Protein AF-A0A5J4XZD4-F1 (afdb_monomer_lite)

Foldseek 3Di:
DDDDPDPLVVCPCPDPVSVVVCCVPVVPVVVVVVVVVVVVVVVVVVVVCVVVVDDDDDPDDDPDDDDPDPDDDDPDDDPPPPPPDPPPPDPDDDDPVVVVVVVVVVVVVCVVPDDDDDDDDPDDPVVVVVVVQCVVCVNCRPDPDPDPDPPPDPPVLDLVVLVVVLVVLVVVLVVLVVVLVVLVVVVVDPCSVVVNVVSVVVSVVSVVVSVVSVVSSVVNVVD

Sequence (223 aa):
MAEAPAVWQSVGRGTPAGRALFNLFSDDVNGKKSGDKFSARNKAVLEAKIAMGWRPSLPGKSSGGSPAKPTVCVPKFKKATASNKPCAAASGKKSADIILQELALRQQEMEQHRHPPPQGPLLDDVEKERLAEWMRYRGKPPEQKPRPPSQHKPKAGSKAELQGLFDQIVIEVNERQQYLEDLAGFASSKDYQAVSNQVKRDIQDRVQDMKRLDQLIKANHQA

Radius of gyration: 37.51 Å; chains: 1; bounding box: 72×97×69 Å

Structure (mmCIF, N/CA/C/O backbone):
data_AF-A0A5J4XZD4-F1
#
_entry.id   AF-A0A5J4XZD4-F1
#
loop_
_atom_site.group_PDB
_atom_site.id
_atom_site.type_symbol
_atom_site.label_atom_id
_atom_site.label_alt_id
_atom_site.label_comp_id
_atom_site.label_asym_id
_atom_site.label_entity_id
_atom_site.label_seq_id
_atom_site.pdbx_PDB_ins_code
_atom_site.Cartn_x
_atom_site.Cartn_y
_atom_site.Cartn_z
_atom_site.occupancy
_atom_site.B_iso_or_equiv
_atom_site.auth_seq_id
_atom_site.auth_comp_id
_atom_site.auth_asym_id
_atom_site.auth_atom_id
_atom_site.pdbx_PDB_model_num
ATOM 1 N N . MET A 1 1 ? -14.848 -5.885 -18.851 1.00 40.56 1 MET A N 1
ATOM 2 C CA . MET A 1 1 ? -15.124 -4.891 -17.792 1.00 40.56 1 MET A CA 1
ATOM 3 C C . MET A 1 1 ? -14.363 -3.633 -18.160 1.00 40.56 1 MET A C 1
ATOM 5 O O . MET A 1 1 ? -13.178 -3.746 -18.428 1.00 40.56 1 MET A O 1
ATOM 9 N N . ALA A 1 2 ? -15.034 -2.490 -18.295 1.00 44.72 2 ALA A N 1
ATOM 10 C CA . ALA A 1 2 ? -14.358 -1.234 -18.609 1.00 44.72 2 ALA A CA 1
ATOM 11 C C . ALA A 1 2 ? -13.621 -0.748 -17.353 1.00 44.72 2 ALA A C 1
ATOM 13 O O . ALA A 1 2 ? -14.266 -0.522 -16.328 1.00 44.72 2 ALA A O 1
ATOM 14 N N . GLU A 1 3 ? -12.292 -0.639 -17.411 1.00 48.91 3 GLU A N 1
ATOM 15 C CA . GLU A 1 3 ? -11.519 0.022 -16.359 1.00 48.91 3 GLU A CA 1
ATOM 16 C C . GLU A 1 3 ? -12.024 1.458 -16.211 1.00 48.91 3 GLU A C 1
ATOM 18 O O . GLU A 1 3 ? -12.101 2.212 -17.184 1.00 48.91 3 GLU A O 1
ATOM 23 N N . ALA A 1 4 ? -12.410 1.834 -14.992 1.00 51.91 4 ALA A N 1
ATOM 24 C CA . ALA A 1 4 ? -12.735 3.218 -14.703 1.00 51.91 4 ALA A CA 1
ATOM 25 C C . ALA A 1 4 ? -11.473 4.062 -14.960 1.00 51.91 4 ALA A C 1
ATOM 27 O O . ALA A 1 4 ? -10.418 3.733 -14.409 1.00 51.91 4 ALA A O 1
ATOM 28 N N . PRO A 1 5 ? -11.544 5.133 -15.773 1.00 60.38 5 PRO A N 1
ATOM 29 C CA . PRO A 1 5 ? -10.387 5.982 -16.005 1.00 60.38 5 PRO A CA 1
ATOM 30 C C . PRO A 1 5 ? -9.912 6.518 -14.659 1.00 60.38 5 PRO A C 1
ATOM 32 O O . PRO A 1 5 ? -10.714 6.995 -13.849 1.00 60.38 5 PRO A O 1
ATOM 35 N N . ALA A 1 6 ? -8.608 6.404 -14.407 1.00 67.31 6 ALA A N 1
ATOM 36 C CA . ALA A 1 6 ? -8.018 6.854 -13.161 1.00 67.31 6 ALA A CA 1
ATOM 37 C C . ALA A 1 6 ? -8.462 8.294 -12.865 1.00 67.31 6 ALA A C 1
ATOM 39 O O . ALA A 1 6 ? -8.475 9.136 -13.761 1.00 67.31 6 ALA A O 1
ATOM 40 N N . VAL A 1 7 ? -8.844 8.576 -11.617 1.00 63.25 7 VAL A N 1
ATOM 41 C CA . VAL A 1 7 ? -9.567 9.799 -11.207 1.00 63.25 7 VAL A CA 1
ATOM 42 C C . VAL A 1 7 ? -8.890 11.098 -11.677 1.00 63.25 7 VAL A C 1
ATOM 44 O O . VAL A 1 7 ? -9.556 12.099 -11.898 1.00 63.25 7 VAL A O 1
ATOM 47 N N . TRP A 1 8 ? -7.578 11.103 -11.907 1.00 59.06 8 TRP A N 1
ATOM 48 C CA . TRP 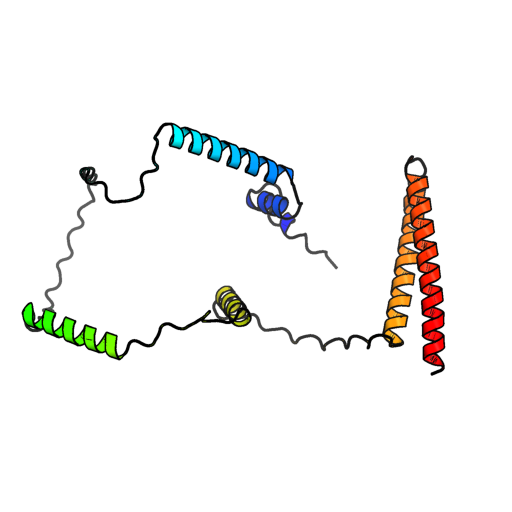A 1 8 ? -6.850 12.261 -12.440 1.00 59.06 8 TRP A CA 1
ATOM 49 C C . TRP A 1 8 ? -7.041 12.511 -13.949 1.00 59.06 8 TRP A C 1
ATOM 51 O O . TRP A 1 8 ? -6.795 13.622 -14.417 1.00 59.06 8 TRP A O 1
ATOM 61 N N . GLN A 1 9 ? -7.473 11.517 -14.730 1.00 63.19 9 GLN A N 1
ATOM 62 C CA . GLN A 1 9 ? -7.804 11.683 -16.149 1.00 63.19 9 GLN A CA 1
ATOM 63 C C . GLN A 1 9 ? -9.115 12.457 -16.340 1.00 63.19 9 GLN A C 1
ATOM 65 O O . GLN A 1 9 ? -9.226 13.210 -17.305 1.00 63.19 9 GLN A O 1
ATOM 70 N N . SER A 1 10 ? -10.068 12.354 -15.403 1.00 66.25 10 SER A N 1
ATOM 71 C CA . SER A 1 10 ? -11.360 13.057 -15.490 1.00 66.25 10 SER A CA 1
ATOM 72 C C . SER A 1 10 ? -11.253 14.564 -15.229 1.00 66.25 10 SER A C 1
ATOM 74 O O . SER A 1 10 ? -12.051 15.336 -15.752 1.00 66.25 10 SER A O 1
ATOM 76 N N . VAL A 1 11 ? -10.240 15.004 -14.472 1.00 66.12 11 VAL A N 1
ATOM 77 C CA . VAL A 1 11 ? -10.000 16.428 -14.157 1.00 66.12 11 VAL A CA 1
ATOM 78 C C . VAL A 1 11 ? -9.150 17.122 -15.238 1.00 66.12 11 VAL A C 1
ATOM 80 O O . VAL A 1 11 ? -9.061 18.349 -15.273 1.00 66.12 11 VAL A O 1
ATOM 83 N N . GLY A 1 12 ? -8.558 16.350 -16.158 1.00 63.28 12 GLY A N 1
ATOM 84 C CA . GLY A 1 12 ? -7.735 16.829 -17.270 1.00 63.28 12 GLY A CA 1
ATOM 85 C C . GLY A 1 12 ? -6.350 17.332 -16.840 1.00 63.28 12 GLY A C 1
ATOM 86 O O . GLY A 1 12 ? -6.224 18.248 -16.031 1.00 63.28 12 GLY A O 1
ATOM 87 N N . ARG A 1 13 ? -5.276 16.804 -17.449 1.00 63.19 13 ARG A N 1
ATOM 88 C CA . ARG A 1 13 ? -3.874 17.201 -17.154 1.00 63.19 13 ARG A CA 1
ATOM 89 C C . ARG A 1 13 ? -3.579 18.689 -17.408 1.00 63.19 13 ARG A C 1
ATOM 91 O O . ARG A 1 13 ? -2.615 19.237 -16.879 1.00 63.19 13 ARG A O 1
ATOM 98 N N . GLY A 1 14 ? -4.398 19.347 -18.230 1.00 68.81 14 GLY A N 1
ATOM 99 C CA . GLY A 1 14 ? -4.264 20.766 -18.557 1.00 68.81 14 GLY A CA 1
ATOM 100 C C . GLY A 1 14 ? -4.821 21.718 -17.497 1.00 68.81 14 GLY A C 1
ATOM 101 O O . GLY A 1 14 ? -4.447 22.889 -17.506 1.00 68.81 14 GLY A O 1
ATOM 102 N N . THR A 1 15 ? -5.676 21.250 -16.582 1.00 78.31 15 THR A N 1
ATOM 103 C CA . THR A 1 15 ? -6.340 22.123 -15.605 1.00 78.31 15 THR A CA 1
ATOM 104 C C . THR A 1 15 ? -5.481 22.324 -14.350 1.00 78.31 15 THR A C 1
ATOM 106 O O . THR A 1 15 ? -4.706 21.436 -13.982 1.00 78.31 15 THR A O 1
ATOM 109 N N . PRO A 1 16 ? -5.610 23.463 -13.642 1.00 72.88 16 PRO A N 1
ATOM 110 C CA . PRO A 1 16 ? -4.877 23.702 -12.395 1.00 72.88 16 PRO A CA 1
ATOM 111 C C . PRO A 1 16 ? -5.140 22.618 -11.340 1.00 72.88 16 PRO A C 1
ATOM 113 O O . PRO A 1 16 ? -4.218 22.183 -10.654 1.00 72.88 16 PRO A O 1
ATOM 116 N N . ALA A 1 17 ? -6.384 22.135 -11.262 1.00 73.25 17 ALA A N 1
ATOM 117 C CA . ALA A 1 17 ? -6.787 21.066 -10.353 1.00 73.25 17 ALA A CA 1
ATOM 118 C C . ALA A 1 17 ? -6.178 19.707 -10.743 1.00 73.25 17 ALA A C 1
ATOM 120 O O . ALA A 1 17 ? -5.663 18.997 -9.881 1.00 73.25 17 ALA A O 1
ATOM 121 N N . GLY A 1 18 ? -6.159 19.368 -12.037 1.00 74.38 18 GLY A N 1
ATOM 122 C CA . GLY A 1 18 ? -5.520 18.147 -12.533 1.00 74.38 18 GLY A CA 1
ATOM 123 C C . GLY A 1 18 ? -4.005 18.142 -12.320 1.00 74.38 18 GLY A C 1
ATOM 124 O O . GLY A 1 18 ? -3.448 17.121 -11.925 1.00 74.38 18 GLY A O 1
ATOM 125 N N . ARG A 1 19 ? -3.338 19.293 -12.489 1.00 71.31 19 ARG A N 1
ATOM 126 C CA . ARG A 1 19 ? -1.905 19.454 -12.180 1.00 71.31 19 ARG A CA 1
ATOM 127 C C . ARG A 1 19 ? -1.612 19.314 -10.687 1.00 71.31 19 ARG A C 1
ATOM 129 O O . ARG A 1 19 ? -0.639 18.663 -10.325 1.00 71.31 19 ARG A O 1
ATOM 136 N N . ALA A 1 20 ? -2.453 19.881 -9.821 1.00 71.31 20 ALA A N 1
ATOM 137 C CA . ALA A 1 20 ? -2.298 19.757 -8.371 1.00 71.31 20 ALA A CA 1
ATOM 138 C C . ALA A 1 20 ? -2.432 18.299 -7.901 1.00 71.31 20 ALA A C 1
ATOM 140 O O . ALA A 1 20 ? -1.612 17.833 -7.115 1.00 71.31 20 ALA A O 1
ATOM 141 N N . LEU A 1 21 ? -3.415 17.564 -8.431 1.00 71.69 21 LEU A N 1
ATOM 142 C CA . LEU A 1 21 ? -3.586 16.138 -8.143 1.00 71.69 21 LEU A CA 1
ATOM 143 C C . LEU A 1 21 ? -2.432 15.304 -8.712 1.00 71.69 21 LEU A C 1
ATOM 145 O O . LEU A 1 21 ? -1.889 14.460 -8.009 1.00 71.69 21 LEU A O 1
ATOM 149 N N . PHE A 1 22 ? -1.997 15.571 -9.945 1.00 69.25 22 PHE A N 1
ATOM 150 C CA . PHE A 1 22 ? -0.853 14.878 -10.538 1.00 69.25 22 PHE A CA 1
ATOM 151 C C . PHE A 1 22 ? 0.425 15.067 -9.708 1.00 69.25 22 PHE A C 1
ATOM 153 O O . PHE A 1 22 ? 1.110 14.089 -9.423 1.00 69.25 22 PHE A O 1
ATOM 160 N N . ASN A 1 23 ? 0.703 16.286 -9.240 1.00 69.94 23 ASN A N 1
ATOM 161 C CA . ASN A 1 23 ? 1.854 16.573 -8.379 1.00 69.94 23 ASN A CA 1
ATOM 162 C C . ASN A 1 23 ? 1.754 15.905 -6.997 1.00 69.94 23 ASN A C 1
ATOM 164 O O . ASN A 1 23 ? 2.781 15.592 -6.400 1.00 69.94 23 ASN A O 1
ATOM 168 N N . LEU A 1 24 ? 0.537 15.701 -6.481 1.00 69.50 24 LEU A N 1
ATOM 169 C CA . LEU A 1 24 ? 0.305 15.036 -5.197 1.00 69.50 24 LEU A CA 1
ATOM 170 C C . LEU A 1 24 ? 0.558 13.523 -5.279 1.00 69.50 24 LEU A C 1
ATOM 172 O O . LEU A 1 24 ? 1.092 12.954 -4.334 1.00 69.50 24 LEU A O 1
ATOM 176 N N . PHE A 1 25 ? 0.181 12.891 -6.395 1.00 70.31 25 PHE A N 1
ATOM 177 C CA . PHE A 1 25 ? 0.222 11.432 -6.561 1.00 70.31 25 PHE A CA 1
ATOM 178 C C . PHE A 1 25 ? 1.439 10.904 -7.329 1.00 70.31 25 PHE A C 1
ATOM 180 O O . PHE A 1 25 ? 1.740 9.721 -7.224 1.00 70.31 25 PHE A O 1
ATOM 187 N N . SER A 1 26 ? 2.146 11.746 -8.087 1.00 67.00 26 SER A N 1
ATOM 188 C CA . SER A 1 26 ? 3.294 11.307 -8.903 1.00 67.00 26 SER A CA 1
ATOM 189 C C . SER A 1 26 ? 4.640 11.439 -8.187 1.00 67.00 26 SER A C 1
ATOM 191 O O . SER A 1 26 ? 5.672 11.366 -8.847 1.00 67.00 26 SER A O 1
ATOM 193 N N . ASP A 1 27 ? 4.635 11.695 -6.871 1.00 61.16 27 ASP A N 1
ATOM 194 C CA . ASP A 1 27 ? 5.833 11.953 -6.058 1.00 61.16 27 ASP A CA 1
ATOM 195 C C . ASP A 1 27 ? 6.845 12.880 -6.756 1.00 61.16 27 ASP A C 1
ATOM 197 O O . ASP A 1 27 ? 8.060 12.693 -6.679 1.00 61.16 27 ASP A O 1
ATOM 201 N N . ASP A 1 28 ? 6.348 13.909 -7.457 1.00 60.78 28 ASP A N 1
ATOM 202 C CA . ASP A 1 28 ? 7.213 14.811 -8.211 1.00 60.78 28 ASP A CA 1
ATOM 203 C C . ASP A 1 28 ? 7.967 15.729 -7.238 1.00 60.78 28 ASP A C 1
ATOM 205 O O . ASP A 1 28 ? 7.530 16.810 -6.824 1.00 60.78 28 ASP A O 1
ATOM 209 N N . VAL A 1 29 ? 9.140 15.242 -6.836 1.00 58.56 29 VAL A N 1
ATOM 210 C CA . VAL A 1 29 ? 10.061 15.871 -5.890 1.00 58.56 29 VAL A CA 1
ATOM 211 C C . VAL A 1 29 ? 10.509 17.248 -6.392 1.00 58.56 29 VAL A C 1
ATOM 213 O O . VAL A 1 29 ? 10.920 18.092 -5.595 1.00 58.56 29 VAL A O 1
ATOM 216 N N . ASN A 1 30 ? 10.414 17.521 -7.697 1.00 62.53 30 ASN A N 1
ATOM 217 C CA . ASN A 1 30 ? 10.848 18.790 -8.276 1.00 62.53 30 ASN A CA 1
ATOM 218 C C . ASN A 1 30 ? 9.911 19.948 -7.909 1.00 62.53 30 ASN A C 1
ATOM 220 O O . ASN A 1 30 ? 10.390 21.044 -7.604 1.00 62.53 30 ASN A O 1
ATOM 224 N N . GLY A 1 31 ? 8.598 19.699 -7.846 1.00 62.66 31 GLY A N 1
ATOM 225 C CA . GLY A 1 31 ? 7.612 20.682 -7.391 1.00 62.66 31 GLY A CA 1
ATOM 226 C C . GLY A 1 31 ? 7.856 21.093 -5.938 1.00 62.66 31 GLY A C 1
ATOM 227 O O . GLY A 1 31 ? 7.990 22.286 -5.649 1.00 62.66 31 GLY A O 1
ATOM 228 N N . LYS A 1 32 ? 8.033 20.104 -5.048 1.00 65.44 32 LYS A N 1
ATOM 229 C CA . LYS A 1 32 ? 8.367 20.314 -3.625 1.00 65.44 32 LYS A CA 1
ATOM 230 C C . LYS A 1 32 ? 9.684 21.084 -3.464 1.00 65.44 32 LYS A C 1
ATOM 232 O O . LYS A 1 32 ? 9.698 22.134 -2.831 1.00 65.44 32 LYS A O 1
ATOM 237 N N . LYS A 1 33 ? 10.748 20.671 -4.168 1.00 70.44 33 LYS A N 1
ATOM 238 C CA . LYS A 1 33 ? 12.051 21.367 -4.168 1.00 70.44 33 LYS A CA 1
ATOM 239 C C . LYS A 1 33 ? 11.955 22.824 -4.629 1.00 70.44 33 LYS A C 1
ATOM 241 O O . LYS A 1 33 ? 12.694 23.673 -4.133 1.00 70.44 33 LYS A O 1
ATOM 246 N N . SER A 1 34 ? 11.087 23.133 -5.595 1.00 71.88 34 SER A N 1
ATOM 247 C CA . SER A 1 34 ? 10.903 24.511 -6.071 1.00 71.88 34 SER A CA 1
ATOM 248 C C . SER A 1 34 ? 10.152 25.382 -5.053 1.00 71.88 34 SER A C 1
ATOM 250 O O . SER A 1 34 ? 10.561 26.518 -4.802 1.00 71.88 34 SER A O 1
ATOM 252 N N . GLY A 1 35 ? 9.126 24.824 -4.398 1.00 73.00 35 GLY A N 1
ATOM 253 C CA . GLY A 1 35 ? 8.404 25.463 -3.297 1.00 73.00 35 GLY A CA 1
ATOM 254 C C . GLY A 1 35 ? 9.297 25.722 -2.084 1.00 73.00 35 GLY A C 1
ATOM 255 O O . GLY A 1 35 ? 9.281 26.826 -1.539 1.00 73.00 35 GLY A O 1
ATOM 256 N N . ASP A 1 36 ? 10.151 24.762 -1.725 1.00 78.56 36 ASP A N 1
ATOM 257 C CA . ASP A 1 36 ? 11.101 24.896 -0.617 1.00 78.56 36 ASP A CA 1
ATOM 258 C C . ASP A 1 36 ? 12.125 26.005 -0.879 1.00 78.56 36 ASP A C 1
ATOM 260 O O . ASP A 1 36 ? 12.392 26.824 0.000 1.00 78.56 36 ASP A O 1
ATOM 264 N N . LYS A 1 37 ? 12.639 26.113 -2.113 1.00 78.50 37 LYS A N 1
ATOM 265 C CA . LYS A 1 37 ? 13.531 27.214 -2.520 1.00 78.50 37 LYS A CA 1
ATOM 266 C C . LYS A 1 37 ? 12.847 28.580 -2.428 1.00 78.50 37 LYS A C 1
ATOM 268 O O . LYS A 1 37 ? 13.468 29.548 -1.989 1.00 78.50 37 LYS A O 1
ATOM 273 N N . PHE A 1 38 ? 11.578 28.672 -2.824 1.00 79.56 38 PHE A N 1
ATOM 274 C CA . PHE A 1 38 ? 10.814 29.919 -2.738 1.00 79.56 38 PHE A CA 1
ATOM 275 C C . PHE A 1 38 ? 10.512 30.302 -1.281 1.00 79.56 38 PHE A C 1
ATOM 277 O O . PHE A 1 38 ? 10.699 31.452 -0.885 1.00 79.56 38 PHE A O 1
ATOM 284 N N . SER A 1 39 ? 10.127 29.321 -0.463 1.00 86.12 39 SER A N 1
ATOM 285 C CA . SER A 1 39 ? 9.908 29.473 0.978 1.00 86.12 39 SER A CA 1
ATOM 286 C C . SER A 1 39 ? 11.184 29.922 1.702 1.00 86.12 39 SER A C 1
ATOM 288 O O . SER A 1 39 ? 11.154 30.898 2.452 1.00 86.12 39 SER A O 1
ATOM 290 N N . ALA A 1 40 ? 12.330 29.300 1.404 1.00 87.81 40 ALA A N 1
ATOM 291 C CA . ALA A 1 40 ? 13.634 29.687 1.941 1.00 87.81 40 ALA A CA 1
ATOM 292 C C . ALA A 1 40 ? 14.031 31.118 1.545 1.00 87.81 40 ALA A C 1
ATOM 294 O O . ALA A 1 40 ? 14.468 31.893 2.394 1.00 87.81 40 ALA A O 1
ATOM 295 N N . ARG A 1 41 ? 13.817 31.511 0.280 1.00 89.44 41 ARG A N 1
ATOM 296 C CA . ARG A 1 41 ? 14.083 32.883 -0.180 1.00 89.44 41 ARG A CA 1
ATOM 297 C C . ARG A 1 41 ? 13.208 33.905 0.547 1.00 89.44 41 ARG A C 1
ATOM 299 O O . ARG A 1 41 ? 13.711 34.944 0.962 1.00 89.44 41 ARG A O 1
ATOM 306 N N . ASN A 1 42 ? 11.920 33.619 0.725 1.00 87.06 42 ASN A N 1
ATOM 307 C CA . ASN A 1 42 ? 11.012 34.519 1.436 1.00 87.06 42 ASN A CA 1
ATOM 308 C C . ASN A 1 42 ? 11.372 34.648 2.916 1.00 87.06 42 ASN A C 1
ATOM 310 O O . ASN A 1 42 ? 11.334 35.760 3.439 1.00 87.0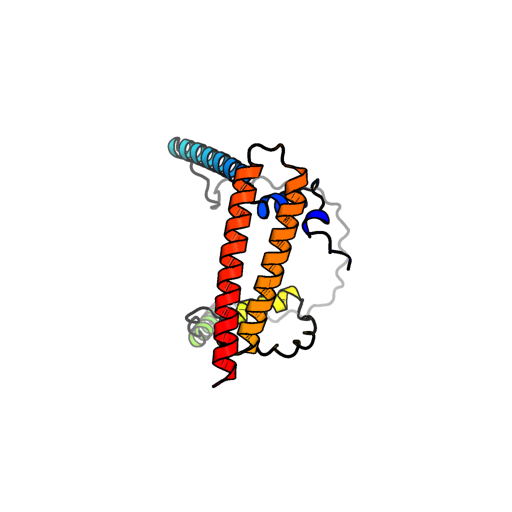6 42 ASN A O 1
ATOM 314 N N . LYS A 1 43 ? 11.770 33.548 3.570 1.00 89.69 43 LYS A N 1
ATOM 315 C CA . LYS A 1 43 ? 12.294 33.582 4.942 1.00 89.69 43 LYS A CA 1
ATOM 316 C C . LYS A 1 43 ? 13.544 34.451 5.039 1.00 89.69 43 LYS A C 1
ATOM 318 O O . LYS A 1 43 ? 13.553 35.366 5.849 1.00 89.69 43 LYS A O 1
ATOM 323 N N . ALA A 1 44 ? 14.521 34.258 4.153 1.00 89.69 44 ALA A N 1
ATOM 324 C CA . ALA A 1 44 ? 15.745 35.059 4.136 1.00 89.69 44 ALA A CA 1
ATOM 325 C C . ALA A 1 44 ? 15.468 36.559 3.917 1.00 89.69 44 ALA A C 1
ATOM 327 O O . ALA A 1 44 ? 16.057 37.412 4.575 1.00 89.69 44 ALA A O 1
ATOM 328 N N . VAL A 1 45 ? 14.529 36.903 3.028 1.00 89.88 45 VAL A N 1
ATOM 329 C CA . VAL A 1 45 ? 14.105 38.299 2.818 1.00 89.88 45 VAL A CA 1
ATOM 330 C C . VAL A 1 45 ? 13.403 38.861 4.055 1.00 89.88 45 VAL A C 1
ATOM 332 O O . VAL A 1 45 ? 13.616 40.022 4.402 1.00 89.88 45 VAL A O 1
ATOM 335 N N . LEU A 1 46 ? 12.559 38.069 4.718 1.00 86.94 46 LEU A N 1
ATOM 336 C CA . LEU A 1 46 ? 11.865 38.488 5.934 1.00 86.94 46 LEU A CA 1
ATOM 337 C C . LEU A 1 46 ? 12.854 38.698 7.089 1.00 86.94 46 LEU A C 1
ATOM 339 O O . LEU A 1 46 ? 12.782 39.720 7.762 1.00 86.94 46 LEU A O 1
ATOM 343 N N . GLU A 1 47 ? 13.802 37.782 7.274 1.00 90.06 47 GLU A N 1
ATOM 344 C CA . GLU A 1 47 ? 14.876 37.873 8.267 1.00 90.06 47 GLU A CA 1
ATOM 345 C C . GLU A 1 47 ? 15.759 39.100 8.023 1.00 90.06 47 GLU A C 1
ATOM 347 O O . GLU A 1 47 ? 16.009 39.862 8.955 1.00 90.06 47 GLU A O 1
ATOM 352 N N . ALA A 1 48 ? 16.144 39.367 6.770 1.00 89.69 48 ALA A N 1
ATOM 353 C CA . ALA A 1 48 ? 16.891 40.570 6.410 1.00 89.69 48 ALA A CA 1
ATOM 354 C C . ALA A 1 48 ? 16.102 41.854 6.716 1.00 89.69 48 ALA A C 1
ATOM 356 O O . ALA A 1 48 ? 16.655 42.812 7.253 1.00 89.69 48 ALA A O 1
ATOM 357 N N . LYS A 1 49 ? 14.793 41.874 6.435 1.00 87.69 49 LYS A N 1
ATOM 358 C CA . LYS A 1 49 ? 13.920 43.006 6.782 1.00 87.69 49 LYS A CA 1
ATOM 359 C C . LYS A 1 49 ? 13.819 43.199 8.295 1.00 87.69 49 LYS A C 1
ATOM 361 O O . LYS A 1 49 ? 13.931 44.330 8.761 1.00 87.69 49 LYS A O 1
ATOM 366 N N . ILE A 1 50 ? 13.649 42.119 9.056 1.00 86.44 50 ILE A N 1
ATOM 367 C CA . ILE A 1 50 ? 13.602 42.160 10.524 1.00 86.44 50 ILE A CA 1
ATOM 368 C C . ILE A 1 50 ? 14.933 42.673 11.091 1.00 86.44 50 ILE A C 1
ATOM 370 O O . ILE A 1 50 ? 14.921 43.522 11.981 1.00 86.44 50 ILE A O 1
ATOM 374 N N . ALA A 1 51 ? 16.070 42.235 10.539 1.00 88.12 51 ALA A N 1
ATOM 375 C CA . ALA A 1 51 ? 17.397 42.727 10.910 1.00 88.12 51 ALA A CA 1
ATOM 376 C C . ALA A 1 51 ? 17.580 44.224 10.594 1.00 88.12 51 ALA A C 1
ATOM 378 O O . ALA A 1 51 ? 18.192 44.947 11.373 1.00 88.12 51 ALA A O 1
ATOM 379 N N . MET A 1 52 ? 16.976 44.714 9.507 1.00 87.81 52 MET A N 1
ATOM 380 C CA . MET A 1 52 ? 16.891 46.144 9.168 1.00 87.81 52 MET A CA 1
ATOM 381 C C . MET A 1 52 ? 15.855 46.919 10.008 1.00 87.81 52 MET A C 1
ATOM 383 O O . MET A 1 52 ? 15.548 48.071 9.708 1.00 87.81 52 MET A O 1
ATOM 387 N N . GLY A 1 53 ? 15.293 46.307 11.055 1.00 84.94 53 GLY A N 1
ATOM 388 C CA . GLY A 1 53 ? 14.359 46.952 11.977 1.00 84.94 53 GLY A CA 1
ATOM 389 C C . GLY A 1 53 ? 12.905 46.990 11.499 1.00 84.94 53 GLY A C 1
ATOM 390 O O . GLY A 1 53 ? 12.061 47.586 12.170 1.00 84.94 53 GLY A O 1
ATOM 391 N N . TRP A 1 54 ? 12.569 46.340 10.379 1.00 85.19 54 TRP A N 1
ATOM 392 C CA . TRP A 1 54 ? 11.181 46.200 9.944 1.00 85.19 54 TRP A CA 1
ATOM 393 C C . TRP A 1 54 ? 10.431 45.268 10.901 1.00 85.19 54 TRP A C 1
ATOM 395 O O . TRP A 1 54 ? 10.747 44.083 11.016 1.00 85.19 54 TRP A O 1
ATOM 405 N N . ARG A 1 55 ? 9.411 45.790 11.586 1.00 79.88 55 ARG A N 1
ATOM 406 C CA . ARG A 1 55 ? 8.516 44.991 12.428 1.00 79.88 55 ARG A CA 1
ATOM 407 C C . ARG A 1 55 ? 7.175 44.826 11.716 1.00 79.88 55 ARG A C 1
ATOM 409 O O . ARG A 1 55 ? 6.565 45.842 11.377 1.00 79.88 55 ARG A O 1
ATOM 416 N N . PRO A 1 56 ? 6.691 43.591 11.492 1.00 71.94 56 PRO A N 1
ATOM 417 C CA . PRO A 1 56 ? 5.349 43.395 10.966 1.00 71.94 56 PRO A CA 1
ATOM 418 C C . PRO A 1 56 ? 4.355 44.025 11.943 1.00 71.94 56 PRO A C 1
ATOM 420 O O . PRO A 1 56 ? 4.359 43.705 13.133 1.00 71.94 56 PRO A O 1
ATOM 423 N N . SER A 1 57 ? 3.533 44.957 11.458 1.00 67.19 57 SER A N 1
ATOM 424 C CA . SER A 1 57 ? 2.501 45.577 12.281 1.00 67.19 57 SER A CA 1
ATOM 425 C C . SER A 1 57 ? 1.520 44.494 12.721 1.00 67.19 57 SER A C 1
ATOM 427 O O . SER A 1 57 ? 0.793 43.937 11.894 1.00 67.19 57 SER A O 1
ATOM 429 N N . LEU A 1 58 ? 1.499 44.185 14.016 1.00 64.44 58 LEU A N 1
ATOM 430 C CA . LEU A 1 58 ? 0.406 43.424 14.608 1.00 64.44 58 LEU A CA 1
ATOM 431 C C . LEU A 1 58 ? -0.899 44.180 14.302 1.00 64.44 58 LEU A C 1
ATOM 433 O O . LEU A 1 58 ? -0.895 45.411 14.392 1.00 64.44 58 LEU A O 1
ATOM 437 N N . PRO A 1 59 ? -2.004 43.504 13.938 1.00 58.22 59 PRO A N 1
ATOM 438 C CA . PRO A 1 59 ? -3.304 44.144 13.764 1.00 58.22 59 PRO A CA 1
ATOM 439 C C . PRO A 1 59 ? -3.849 44.576 15.136 1.00 58.22 59 PRO A C 1
ATOM 441 O O . PRO A 1 59 ? -4.755 43.974 15.703 1.00 58.22 59 PRO A O 1
ATOM 444 N N . GLY A 1 60 ? -3.239 45.616 15.696 1.00 52.09 60 GLY A N 1
ATOM 445 C CA . GLY A 1 60 ? -3.607 46.303 16.920 1.00 52.09 60 GLY A CA 1
ATOM 446 C C . GLY A 1 60 ? -3.917 47.753 16.576 1.00 52.09 60 GLY A C 1
ATOM 447 O O . GLY A 1 60 ? -3.116 48.422 15.931 1.00 52.09 60 GLY A O 1
ATOM 448 N N . LYS A 1 61 ? -5.120 48.185 16.969 1.00 53.69 61 LYS A N 1
ATOM 449 C CA . LYS A 1 61 ? -5.718 49.522 16.818 1.00 53.69 61 LYS A CA 1
ATOM 450 C C . LYS A 1 61 ? -4.692 50.634 16.560 1.00 53.69 61 LYS A C 1
ATOM 452 O O . LYS A 1 61 ? -4.084 51.154 17.491 1.00 53.69 61 LYS A O 1
ATOM 457 N N . SER A 1 62 ? -4.565 51.046 15.301 1.00 53.34 62 SER A N 1
ATOM 458 C CA . SER A 1 62 ? -3.911 52.302 14.956 1.00 53.34 62 SER A CA 1
ATOM 459 C C . SER A 1 62 ? -4.706 53.450 15.581 1.00 53.34 62 SER A C 1
ATOM 461 O O . SER A 1 62 ? -5.841 53.710 15.186 1.00 53.34 62 SER A O 1
ATOM 463 N N . SER A 1 63 ? -4.105 54.169 16.525 1.00 54.56 63 SER A N 1
ATOM 464 C CA . SER A 1 63 ? -4.567 55.475 17.014 1.00 54.56 63 SER A CA 1
ATOM 465 C C . SER A 1 63 ? -4.301 56.608 16.004 1.00 54.56 63 SER A C 1
ATOM 467 O O . SER A 1 63 ? -4.143 57.763 16.383 1.00 54.56 63 SER A O 1
ATOM 469 N N . GLY A 1 64 ? -4.236 56.285 14.710 1.00 52.88 64 GLY A N 1
ATOM 470 C CA . GLY A 1 64 ? -4.124 57.232 13.603 1.00 52.88 64 GLY A CA 1
ATOM 471 C C . GLY A 1 64 ? -5.480 57.370 12.924 1.00 52.88 64 GLY A C 1
ATOM 472 O O . GLY A 1 64 ? -6.136 56.361 12.672 1.00 52.88 64 GLY A O 1
ATOM 473 N N . GLY A 1 65 ? -5.908 58.614 12.699 1.00 56.94 65 GLY A N 1
ATOM 474 C CA . GLY A 1 65 ? -7.252 59.007 12.272 1.00 56.94 65 GLY A CA 1
ATOM 475 C C . GLY A 1 65 ? -7.901 58.080 11.246 1.00 56.94 65 GLY A C 1
ATOM 476 O O . GLY A 1 65 ? -7.282 57.668 10.267 1.00 56.94 65 GLY A O 1
ATOM 477 N N . SER A 1 66 ? -9.179 57.767 11.483 1.00 59.88 66 SER A N 1
ATOM 478 C CA . SER A 1 66 ? -9.998 57.021 10.528 1.00 59.88 66 SER A CA 1
ATOM 479 C C . SER A 1 66 ? -9.907 57.695 9.155 1.00 59.88 66 SER A C 1
ATOM 481 O O . SER A 1 66 ? -10.220 58.885 9.070 1.00 59.88 66 SER A O 1
ATOM 483 N N . PRO A 1 67 ? -9.502 56.984 8.086 1.00 63.09 67 PRO A N 1
ATOM 484 C CA . PRO A 1 67 ? -9.579 57.544 6.746 1.00 63.09 67 PRO A CA 1
ATOM 485 C C . PRO A 1 67 ? -11.031 57.949 6.487 1.00 63.09 67 PRO A C 1
ATOM 487 O O . PRO A 1 67 ? -11.958 57.194 6.805 1.00 63.09 67 PRO A O 1
ATOM 490 N N . ALA A 1 68 ? -11.229 59.171 5.985 1.00 69.25 68 ALA A N 1
ATOM 491 C CA . ALA A 1 68 ? -12.552 59.712 5.708 1.00 69.25 68 ALA A CA 1
ATOM 492 C C . ALA A 1 68 ? -13.340 58.696 4.873 1.00 69.25 68 ALA A C 1
ATOM 494 O O . ALA A 1 68 ? -12.906 58.293 3.792 1.00 69.25 68 ALA A O 1
ATOM 495 N N . LYS A 1 69 ? -14.472 58.232 5.415 1.00 71.12 69 LYS A N 1
ATOM 496 C CA . LYS A 1 69 ? -15.327 57.258 4.734 1.00 71.12 69 LYS A CA 1
ATOM 497 C C . LYS A 1 69 ? -15.718 57.852 3.376 1.00 71.12 69 LYS A C 1
ATOM 499 O O . LYS A 1 69 ? -16.204 58.983 3.360 1.00 71.12 69 LYS A O 1
ATOM 504 N N . PRO A 1 70 ? -15.533 57.135 2.257 1.00 66.31 70 PRO A N 1
ATOM 505 C CA . PRO A 1 70 ? -15.964 57.636 0.963 1.00 66.31 70 PRO A CA 1
ATOM 506 C C . PRO A 1 70 ? -17.485 57.821 0.980 1.00 66.31 70 PRO A C 1
ATOM 508 O O . PRO A 1 70 ? -18.241 56.875 1.211 1.00 66.31 70 PRO A O 1
ATOM 511 N N . THR A 1 71 ? -17.935 59.057 0.771 1.00 74.88 71 THR A N 1
ATOM 512 C CA . THR A 1 71 ? -19.357 59.397 0.688 1.00 74.88 71 THR A CA 1
ATOM 513 C C . THR A 1 71 ? -19.906 58.888 -0.641 1.00 74.88 71 THR A C 1
ATOM 515 O O . THR A 1 71 ? -19.780 59.545 -1.670 1.00 74.88 71 THR A O 1
ATOM 518 N N . VAL A 1 72 ? -20.503 57.697 -0.640 1.00 70.75 72 VAL A N 1
ATOM 519 C CA . VAL A 1 72 ? -21.197 57.157 -1.815 1.00 70.75 72 VAL A CA 1
ATOM 520 C C . VAL A 1 72 ? -22.603 57.755 -1.874 1.00 70.75 72 VAL A C 1
ATOM 522 O O . VAL A 1 72 ? -23.394 57.598 -0.942 1.00 70.75 72 VAL A O 1
ATOM 525 N N . CYS A 1 73 ? -22.921 58.454 -2.966 1.00 72.81 73 CYS A N 1
ATOM 526 C CA . CYS A 1 73 ? -24.250 59.014 -3.201 1.00 72.81 73 CYS A CA 1
ATOM 527 C C . CYS A 1 73 ? -25.206 57.892 -3.632 1.00 72.81 73 CYS A C 1
ATOM 529 O O . CYS A 1 73 ? -25.291 57.538 -4.805 1.00 72.81 73 CYS A O 1
ATOM 531 N N . VAL A 1 74 ? -25.887 57.283 -2.662 1.00 78.44 74 VAL A N 1
ATOM 532 C CA . VAL A 1 74 ? -26.911 56.262 -2.919 1.00 78.44 74 VAL A CA 1
ATOM 533 C C . VAL A 1 74 ? -28.241 56.953 -3.264 1.00 78.44 74 VAL A C 1
ATOM 535 O O . VAL A 1 74 ? -28.634 57.876 -2.541 1.00 78.44 74 VAL A O 1
ATOM 538 N N . PRO A 1 75 ? -28.967 56.528 -4.318 1.00 76.50 75 PRO A N 1
ATOM 539 C CA . PRO A 1 75 ? -30.300 57.040 -4.624 1.00 76.50 75 PRO A CA 1
ATOM 540 C C . PRO A 1 75 ? -31.231 56.915 -3.412 1.00 76.50 75 PRO A C 1
ATOM 542 O O . PRO A 1 75 ? -31.458 55.825 -2.884 1.00 76.50 75 PRO A O 1
ATOM 545 N N . LYS A 1 76 ? -31.763 58.048 -2.941 1.00 72.88 76 LYS A N 1
ATOM 546 C CA . LYS A 1 76 ? -32.685 58.091 -1.800 1.00 72.88 76 LYS A CA 1
ATOM 547 C C . LYS A 1 76 ? -34.054 57.574 -2.240 1.00 72.88 76 LYS A C 1
ATOM 549 O O . LYS A 1 76 ? -34.856 58.324 -2.791 1.00 72.88 76 LYS A O 1
ATOM 554 N N . PHE A 1 77 ? -34.340 56.303 -1.978 1.00 69.56 77 PHE A N 1
ATOM 555 C CA . PHE A 1 77 ? -35.701 55.784 -2.092 1.00 69.56 77 PHE A CA 1
ATOM 556 C C . PHE A 1 77 ? -36.589 56.438 -1.026 1.00 69.56 77 PHE A C 1
ATOM 558 O O . PHE A 1 77 ? -36.192 56.575 0.135 1.00 69.56 77 PHE A O 1
ATOM 565 N N . LYS A 1 78 ? -37.787 56.881 -1.426 1.00 66.56 78 LYS A N 1
ATOM 566 C CA . LYS A 1 78 ? -38.774 57.468 -0.512 1.00 66.56 78 LYS A CA 1
ATOM 567 C C . LYS A 1 78 ? -39.092 56.437 0.572 1.00 66.56 78 LYS A C 1
ATOM 569 O O . LYS A 1 78 ? -39.548 55.338 0.269 1.00 66.56 78 LYS A O 1
ATOM 574 N N . LYS A 1 79 ? -38.812 56.793 1.828 1.00 62.31 79 LYS A N 1
ATOM 575 C CA . LYS A 1 79 ? -39.144 55.992 3.011 1.00 62.31 79 LYS A CA 1
ATOM 576 C C . LYS A 1 79 ? -40.641 55.681 2.943 1.00 62.31 79 LYS A C 1
ATOM 578 O O . LYS A 1 79 ? -41.442 56.614 2.947 1.00 62.31 79 LYS A O 1
ATOM 583 N N . ALA A 1 80 ? -41.002 54.403 2.836 1.00 58.69 80 ALA A N 1
ATOM 584 C CA . ALA A 1 80 ? -42.391 53.987 2.959 1.00 58.69 80 ALA A CA 1
ATOM 585 C C . ALA A 1 80 ? -42.922 54.537 4.288 1.00 58.69 80 ALA A C 1
ATOM 587 O O . ALA A 1 80 ? -42.279 54.380 5.330 1.00 58.69 80 ALA A O 1
ATOM 588 N N . THR A 1 81 ? -44.042 55.251 4.225 1.00 55.97 81 THR A N 1
ATOM 589 C CA . THR A 1 81 ? -44.775 55.749 5.384 1.00 55.97 81 THR A CA 1
ATOM 590 C C . THR A 1 81 ? -45.012 54.578 6.326 1.00 55.97 81 THR A C 1
ATOM 592 O O . THR A 1 81 ? -45.761 53.655 6.015 1.00 55.97 81 THR A O 1
ATOM 595 N N . ALA A 1 82 ? -44.308 54.585 7.459 1.00 56.47 82 ALA A N 1
ATOM 596 C CA . ALA A 1 82 ? -44.515 53.611 8.511 1.00 56.47 82 ALA A CA 1
ATOM 597 C C . ALA A 1 82 ? -45.993 53.671 8.903 1.00 56.47 82 ALA A C 1
ATOM 599 O O . ALA A 1 82 ? -46.485 54.713 9.335 1.00 56.47 82 ALA A O 1
ATOM 600 N N . SER A 1 83 ? -46.713 52.568 8.706 1.00 57.66 83 SER A N 1
ATOM 601 C CA . SER A 1 83 ? -48.045 52.415 9.268 1.00 57.66 83 SER A CA 1
ATOM 602 C C . SER A 1 83 ? -47.920 52.609 10.777 1.00 57.66 83 SER A C 1
ATOM 604 O O . SER A 1 83 ? -47.232 51.824 11.435 1.00 57.66 83 SER A O 1
ATOM 606 N N . ASN A 1 84 ? -48.563 53.645 11.313 1.00 56.50 84 ASN A N 1
ATOM 607 C CA . ASN A 1 84 ? -48.748 53.850 12.745 1.00 56.50 84 ASN A CA 1
ATOM 608 C C . ASN A 1 84 ? -49.613 52.711 13.303 1.00 56.50 84 ASN A C 1
ATOM 610 O O . ASN A 1 84 ? -50.806 52.870 13.540 1.00 56.50 84 ASN A O 1
ATOM 614 N N . LYS A 1 85 ? -49.016 51.536 13.498 1.00 56.56 85 LYS A N 1
ATOM 615 C CA . LYS A 1 85 ? -49.484 50.597 14.508 1.00 56.56 85 LYS A CA 1
ATOM 616 C C . LYS A 1 85 ? -48.780 51.002 15.800 1.00 56.56 85 LYS A C 1
ATOM 618 O O . LYS A 1 85 ? -47.547 50.998 15.807 1.00 56.56 85 LYS A O 1
ATOM 623 N N . PRO A 1 86 ? -49.501 51.373 16.871 1.00 48.44 86 PRO A N 1
ATOM 624 C CA . PRO A 1 86 ? -48.878 51.541 18.171 1.00 48.44 86 PRO A CA 1
ATOM 625 C C . PRO A 1 86 ? -48.319 50.178 18.581 1.00 48.44 86 PRO A C 1
ATOM 627 O O . PRO A 1 86 ? -49.051 49.270 18.966 1.00 48.44 86 PRO A O 1
ATOM 630 N N . CYS A 1 87 ? -47.007 50.008 18.425 1.00 47.62 87 CYS A N 1
ATOM 631 C CA . CYS A 1 87 ? -46.284 48.958 19.115 1.00 47.62 87 CYS A CA 1
ATOM 632 C C . CYS A 1 87 ? -46.479 49.270 20.597 1.00 47.62 87 CYS A C 1
ATOM 634 O O . CYS A 1 87 ? -46.100 50.361 21.031 1.00 47.62 87 CYS A O 1
ATOM 636 N N . ALA A 1 88 ? -47.165 48.386 21.326 1.00 50.59 88 ALA A N 1
ATOM 637 C CA . ALA A 1 88 ? -47.380 48.535 22.757 1.00 50.59 88 ALA A CA 1
ATOM 638 C C . ALA A 1 88 ? -46.034 48.891 23.389 1.00 50.59 88 ALA A C 1
ATOM 640 O O . ALA A 1 88 ? -45.075 48.125 23.279 1.00 50.59 88 ALA A O 1
ATOM 641 N N . ALA A 1 89 ? -45.937 50.100 23.944 1.00 52.66 89 ALA A N 1
ATOM 642 C CA . ALA A 1 89 ? -44.738 50.545 24.619 1.00 52.66 89 ALA A CA 1
ATOM 643 C C . ALA A 1 89 ? -44.453 49.518 25.713 1.00 52.66 89 ALA A C 1
ATOM 645 O O . ALA A 1 89 ? -45.208 49.418 26.680 1.00 52.66 89 ALA A O 1
ATOM 646 N N . ALA A 1 90 ? -43.408 48.710 25.520 1.00 57.72 90 ALA A N 1
ATOM 647 C CA . ALA A 1 90 ? -42.899 47.860 26.576 1.00 57.72 90 ALA A CA 1
ATOM 648 C C . ALA A 1 90 ? -42.684 48.765 27.794 1.00 57.72 90 ALA A C 1
ATOM 650 O O . ALA A 1 90 ? -42.055 49.823 27.686 1.00 57.72 90 ALA A O 1
ATOM 651 N N . SER A 1 91 ? -43.318 48.381 28.900 1.00 57.56 91 SER A N 1
ATOM 652 C CA . SER A 1 91 ? -43.354 49.105 30.166 1.00 57.56 91 SER A CA 1
ATOM 653 C C . SER A 1 91 ? -41.989 49.689 30.538 1.00 57.56 91 SER A C 1
ATOM 655 O O . SER A 1 91 ? -40.965 49.065 30.270 1.00 57.56 91 SER A O 1
ATOM 657 N N . GLY A 1 92 ? -42.020 50.863 31.173 1.00 62.69 92 GLY A N 1
ATOM 658 C CA . GLY A 1 92 ? -40.902 51.728 31.559 1.00 62.69 92 GLY A CA 1
ATOM 659 C C . GLY A 1 92 ? -39.507 51.098 31.638 1.00 62.69 92 GLY A C 1
ATOM 660 O O . GLY A 1 92 ? -39.287 50.055 32.249 1.00 62.69 92 GLY A O 1
ATOM 661 N N . LYS A 1 93 ? -38.536 51.801 31.047 1.00 72.50 93 LYS A N 1
ATOM 662 C CA . LYS A 1 93 ? -37.107 51.491 31.150 1.00 72.50 93 LYS A CA 1
ATOM 663 C C . LYS A 1 93 ? -36.742 51.304 32.628 1.00 72.50 93 LYS A C 1
ATOM 665 O O . LYS A 1 93 ? -36.911 52.236 33.413 1.00 72.50 93 LYS A O 1
ATOM 670 N N . LYS A 1 94 ? -36.251 50.115 32.994 1.00 77.62 94 LYS A N 1
ATOM 671 C CA . LYS A 1 94 ? -35.676 49.853 34.321 1.00 77.62 94 LYS A CA 1
ATOM 672 C C . LYS A 1 94 ? -34.571 50.886 34.586 1.00 77.62 94 LYS A C 1
ATOM 674 O O . LYS A 1 94 ? -33.845 51.254 33.658 1.00 77.62 94 LYS A O 1
ATOM 679 N N . SER A 1 95 ? -34.458 51.378 35.819 1.00 82.69 95 SER A N 1
ATOM 680 C CA . SER A 1 95 ? -33.349 52.263 36.185 1.00 82.69 95 SER A CA 1
ATOM 681 C C . SER A 1 95 ? -32.018 51.517 36.056 1.00 82.69 95 SER A C 1
ATOM 683 O O . SER A 1 95 ? -31.972 50.288 36.140 1.00 82.69 95 SER A O 1
ATOM 685 N N . ALA A 1 96 ? -30.932 52.261 35.832 1.00 83.12 96 ALA A N 1
ATOM 686 C CA . ALA A 1 96 ? -29.601 51.678 35.665 1.00 83.12 96 ALA A CA 1
ATOM 687 C C . ALA A 1 96 ? -29.207 50.791 36.859 1.00 83.12 96 ALA A C 1
ATOM 689 O O . ALA A 1 96 ? -28.664 49.709 36.655 1.00 83.12 96 ALA A O 1
ATOM 690 N N . ASP A 1 97 ? -29.569 51.195 38.077 1.00 87.62 97 ASP A N 1
ATOM 691 C CA . ASP A 1 97 ? -29.252 50.457 39.303 1.00 87.62 97 ASP A CA 1
ATOM 692 C C . ASP A 1 97 ? -29.954 49.097 39.363 1.00 87.62 97 ASP A C 1
ATOM 694 O O . ASP A 1 97 ? -29.334 48.092 39.702 1.00 87.62 97 ASP A O 1
ATOM 698 N N . ILE A 1 98 ? -31.224 49.036 38.946 1.00 86.62 98 ILE A N 1
ATOM 699 C CA . ILE A 1 98 ? -31.979 47.776 38.876 1.00 86.62 98 ILE A CA 1
ATOM 700 C C . ILE A 1 98 ? -31.351 46.844 37.836 1.00 86.62 98 ILE A C 1
ATOM 702 O O . ILE A 1 98 ? -31.232 45.645 38.072 1.00 86.62 98 ILE A O 1
ATOM 706 N N . ILE A 1 99 ? -30.910 47.391 36.700 1.00 86.00 99 ILE A N 1
ATOM 707 C CA . ILE A 1 99 ? -30.243 46.610 35.650 1.00 86.00 99 ILE A CA 1
ATOM 708 C C . ILE A 1 99 ? -28.911 46.051 36.162 1.00 86.00 99 ILE A C 1
ATOM 710 O O . ILE A 1 99 ? -28.612 44.884 35.925 1.00 86.00 99 ILE A O 1
ATOM 714 N N . LEU A 1 100 ? -28.119 46.855 36.876 1.00 91.06 100 LEU A N 1
ATOM 715 C CA . LEU A 1 100 ? -26.851 46.409 37.456 1.00 91.06 100 LEU A CA 1
ATOM 716 C C . LEU A 1 100 ? -27.062 45.322 38.513 1.00 91.06 100 LEU A C 1
ATOM 718 O O . LEU A 1 100 ? -26.324 44.338 38.528 1.00 91.06 100 LEU A O 1
ATOM 722 N N . GLN A 1 101 ? -28.089 45.461 39.351 1.00 93.19 101 GLN A N 1
ATOM 723 C CA . GLN A 1 101 ? -28.426 44.466 40.365 1.00 93.19 101 GLN A CA 1
ATOM 724 C C . GLN A 1 101 ? -28.898 43.147 39.735 1.00 93.19 101 GLN A C 1
ATOM 726 O O . GLN A 1 101 ? -28.458 42.077 40.147 1.00 93.19 101 GLN A O 1
ATOM 731 N N . GLU A 1 102 ? -29.730 43.212 38.693 1.00 90.88 102 GLU A N 1
ATOM 732 C CA . GLU A 1 102 ? -30.193 42.040 37.942 1.00 90.88 102 GLU A CA 1
ATOM 733 C C . GLU A 1 102 ? -29.037 41.344 37.204 1.00 90.88 102 GLU A C 1
ATOM 735 O O . GLU A 1 102 ? -28.960 40.116 37.192 1.00 90.88 102 GLU A O 1
ATOM 740 N N . LEU A 1 103 ? -28.096 42.110 36.637 1.00 90.88 103 LEU A N 1
ATOM 741 C CA . LEU A 1 103 ? -26.888 41.563 36.013 1.00 90.88 103 LEU A CA 1
ATOM 742 C C . LEU A 1 103 ? -25.982 40.862 37.027 1.00 90.88 103 LEU A C 1
ATOM 744 O O . LEU A 1 103 ? -25.493 39.772 36.734 1.00 90.88 103 LEU A O 1
ATOM 748 N N . ALA A 1 104 ? -25.783 41.452 38.208 1.00 92.50 104 ALA A N 1
ATOM 749 C CA . ALA A 1 104 ? -24.976 40.851 39.266 1.00 92.50 104 ALA A CA 1
ATOM 750 C C . ALA A 1 104 ? -25.590 39.534 39.767 1.00 92.50 104 ALA A C 1
ATOM 752 O O . ALA A 1 104 ? -24.887 38.532 39.893 1.00 92.50 104 ALA A O 1
ATOM 753 N N . LEU A 1 105 ? -26.909 39.509 39.974 1.00 93.06 105 LEU A N 1
ATOM 754 C CA . LEU A 1 105 ? -27.632 38.316 40.425 1.00 93.06 105 LEU A CA 1
ATOM 755 C C . LEU A 1 105 ? -27.572 37.204 39.364 1.00 93.06 105 LEU A C 1
ATOM 757 O O . LEU A 1 105 ? -27.224 36.066 39.668 1.00 93.06 105 LEU A O 1
ATOM 761 N N . ARG A 1 106 ? -27.770 37.555 38.089 1.00 87.50 106 ARG A N 1
ATOM 762 C CA . ARG A 1 106 ? -27.653 36.616 36.964 1.00 87.50 106 ARG A CA 1
ATOM 763 C C . ARG A 1 106 ? -26.232 36.078 36.777 1.00 87.50 106 ARG A C 1
ATOM 765 O O . ARG A 1 106 ? -26.052 34.934 36.362 1.00 87.50 106 ARG A O 1
ATOM 772 N N . GLN A 1 107 ? -25.214 36.890 37.056 1.00 88.06 107 GLN A N 1
ATOM 773 C CA . GLN A 1 107 ? -23.822 36.448 37.019 1.00 88.06 107 GLN A CA 1
ATOM 774 C C . GLN A 1 107 ? -23.527 35.452 38.147 1.00 88.06 107 GLN A C 1
ATOM 776 O O . GLN A 1 107 ? -22.869 34.442 37.905 1.00 88.06 107 GLN A O 1
ATOM 781 N N . GLN A 1 108 ? -24.079 35.682 39.338 1.00 88.56 108 GLN A N 1
ATOM 782 C CA . GLN A 1 108 ? -23.961 34.758 40.463 1.00 88.56 108 GLN A CA 1
ATOM 783 C C . GLN A 1 108 ? -24.660 33.416 40.185 1.00 88.56 108 GLN A C 1
ATOM 785 O O . GLN A 1 108 ? -24.088 32.362 40.455 1.00 88.56 108 GLN A O 1
ATOM 790 N N . GLU A 1 109 ? -25.850 33.429 39.578 1.00 87.25 109 GLU A N 1
ATOM 791 C CA . GLU A 1 109 ? -26.546 32.207 39.136 1.00 87.25 109 GLU A CA 1
ATOM 792 C C . GLU A 1 109 ? -25.730 31.425 38.094 1.00 87.25 109 GLU A C 1
ATOM 794 O O . GLU A 1 109 ? -25.590 30.203 38.180 1.00 87.25 109 GLU A O 1
ATOM 799 N N . MET A 1 110 ? -25.136 32.129 37.125 1.00 81.38 110 MET A N 1
ATOM 800 C CA . MET A 1 110 ? -24.255 31.529 36.117 1.00 81.38 110 MET A CA 1
ATOM 801 C C . MET A 1 110 ? -23.005 30.892 36.735 1.00 81.38 110 MET A C 1
ATOM 803 O O . MET A 1 110 ? -22.533 29.868 36.242 1.00 81.38 110 MET A O 1
ATOM 807 N N . GLU A 1 111 ? -22.459 31.485 37.797 1.00 83.00 111 GLU A N 1
ATOM 808 C CA . GLU A 1 111 ? -21.314 30.934 38.524 1.00 83.00 111 GLU A CA 1
ATOM 809 C C . GLU A 1 111 ? -21.696 29.708 39.361 1.00 83.00 111 GLU A C 1
ATOM 811 O O . GLU A 1 111 ? -20.942 28.736 39.375 1.00 83.00 111 GLU A O 1
ATOM 816 N N . GLN A 1 112 ? -22.879 29.698 39.983 1.00 81.19 112 GLN A N 1
ATOM 817 C CA . GLN A 1 112 ? -23.381 28.540 40.734 1.00 81.19 112 GLN A CA 1
ATOM 818 C C . GLN A 1 112 ? -23.680 27.330 39.837 1.00 81.19 112 GLN A C 1
ATOM 820 O O . GLN A 1 112 ? -23.452 26.192 40.243 1.00 81.19 112 GLN A O 1
ATOM 825 N N . HIS A 1 113 ? -24.137 27.558 38.603 1.00 76.50 113 HIS A N 1
ATOM 826 C CA . HIS A 1 113 ? -24.405 26.499 37.622 1.00 76.50 113 HIS A CA 1
ATOM 827 C C . HIS A 1 113 ? -23.249 26.250 36.651 1.00 76.50 113 HIS A C 1
ATOM 829 O O . HIS A 1 113 ? -23.420 25.603 35.613 1.00 76.50 113 HIS A O 1
ATOM 835 N N . ARG A 1 114 ? -22.048 26.747 36.962 1.00 75.50 114 ARG A N 1
ATOM 836 C CA . ARG A 1 114 ? -20.888 26.547 36.103 1.00 75.50 114 ARG A CA 1
ATOM 837 C C . ARG A 1 114 ? -20.390 25.113 36.245 1.00 75.50 114 ARG A C 1
ATOM 839 O O . ARG A 1 114 ? -19.615 24.787 37.139 1.00 75.50 114 ARG A O 1
ATOM 846 N N . HIS A 1 115 ? -20.839 24.244 35.346 1.00 74.94 115 HIS A N 1
ATOM 847 C CA . HIS A 1 115 ? -20.274 22.905 35.227 1.00 74.94 115 HIS A CA 1
ATOM 848 C C . HIS A 1 115 ? -18.759 23.007 34.975 1.00 74.94 115 HIS A C 1
ATOM 850 O O . HIS A 1 115 ? -18.325 23.904 34.237 1.00 74.94 115 HIS A O 1
ATOM 856 N N . PRO A 1 116 ? -17.941 22.128 35.585 1.00 78.69 116 PRO A N 1
ATOM 857 C CA . PRO A 1 116 ? -16.512 22.115 35.319 1.00 78.69 116 PRO A CA 1
ATOM 858 C C . PRO A 1 116 ? -16.283 21.928 33.813 1.00 78.69 116 PRO A C 1
ATOM 860 O O . PRO A 1 116 ? -17.039 21.189 33.170 1.00 78.69 116 PRO A O 1
ATOM 863 N N . PRO A 1 117 ? -15.276 22.602 33.226 1.00 76.31 117 PRO A N 1
ATOM 864 C CA . PRO A 1 117 ? -14.965 22.399 31.822 1.00 76.31 117 PRO A CA 1
ATOM 865 C C . PRO A 1 117 ? -14.673 20.909 31.598 1.00 76.31 117 PRO A C 1
ATOM 867 O O . PRO A 1 117 ? -13.990 20.301 32.432 1.00 76.31 117 PRO A O 1
ATOM 870 N N . PRO A 1 118 ? -15.193 20.306 30.516 1.00 77.12 118 PRO A N 1
ATOM 871 C CA . PRO A 1 118 ? -14.958 18.898 30.241 1.00 77.12 118 PRO A CA 1
ATOM 872 C C . PRO A 1 118 ? -13.450 18.647 30.170 1.00 77.12 118 PRO A C 1
ATOM 874 O O . PRO A 1 118 ? -12.728 19.326 29.437 1.00 77.12 118 PRO A O 1
ATOM 877 N N . GLN A 1 119 ? -12.966 17.705 30.978 1.00 74.56 119 GLN A N 1
ATOM 878 C CA . GLN A 1 119 ? -11.564 17.311 30.965 1.00 74.56 119 GLN A CA 1
ATOM 879 C C . GLN A 1 119 ? -11.369 16.248 29.886 1.00 74.56 119 GLN A C 1
ATOM 881 O O . GLN A 1 119 ? -11.778 15.105 30.055 1.00 74.56 119 GLN A O 1
ATOM 886 N N . GLY A 1 120 ? -10.748 16.645 28.776 1.00 76.44 120 GLY A N 1
ATOM 887 C CA . GLY A 1 120 ? -10.371 15.748 27.685 1.00 76.44 120 GLY A CA 1
ATOM 888 C C . GLY A 1 120 ? -11.111 16.006 26.368 1.00 76.44 120 GLY A C 1
ATOM 889 O O . GLY A 1 120 ? -11.988 16.871 26.292 1.00 76.44 120 GLY A O 1
ATOM 890 N N . PRO A 1 121 ? -10.718 15.297 25.296 1.00 77.56 121 PRO A N 1
ATOM 891 C CA . PRO A 1 121 ? -11.407 15.354 24.015 1.00 77.56 121 PRO A CA 1
ATOM 892 C C . PRO A 1 121 ? -12.864 14.920 24.191 1.00 77.56 121 PRO A C 1
ATOM 894 O O . PRO A 1 121 ? -13.135 13.845 24.708 1.00 77.56 121 PRO A O 1
ATOM 897 N N . LEU A 1 122 ? -13.798 15.766 23.758 1.00 77.44 122 LEU A N 1
ATOM 898 C CA . LEU A 1 122 ? -15.236 15.536 23.932 1.00 77.44 122 LEU A CA 1
ATOM 899 C C . LEU A 1 122 ? -15.788 14.381 23.076 1.00 77.44 122 LEU A C 1
ATOM 901 O O . LEU A 1 122 ? -16.902 13.930 23.309 1.00 77.44 122 LEU A O 1
ATOM 905 N N . LEU A 1 123 ? -15.036 13.983 22.049 1.00 84.31 123 LEU A N 1
ATOM 906 C CA . LEU A 1 123 ? -15.344 12.875 21.156 1.00 84.31 123 LEU A CA 1
ATOM 907 C C . LEU A 1 123 ? -14.097 12.009 21.007 1.00 84.31 123 LEU A C 1
ATOM 909 O O . LEU A 1 123 ? -13.000 12.541 20.773 1.00 84.31 123 LEU A O 1
ATOM 913 N N . ASP A 1 124 ? -14.298 10.698 21.045 1.00 86.88 124 ASP A N 1
ATOM 914 C CA . ASP A 1 124 ? -13.279 9.729 20.651 1.00 86.88 124 ASP A CA 1
ATOM 915 C C . ASP A 1 124 ? -13.015 9.821 19.140 1.00 86.88 124 ASP A C 1
ATOM 917 O O . ASP A 1 124 ? -13.847 10.304 18.367 1.00 86.88 124 ASP A O 1
ATOM 921 N N . ASP A 1 125 ? -11.853 9.359 18.674 1.00 87.81 125 ASP A N 1
ATOM 922 C CA . ASP A 1 125 ? -11.486 9.476 17.253 1.00 87.81 125 ASP A CA 1
ATOM 923 C C . ASP A 1 125 ? -12.481 8.756 16.324 1.00 87.81 125 ASP A C 1
ATOM 925 O O . ASP A 1 125 ? -12.823 9.272 15.260 1.00 87.81 125 ASP A O 1
ATOM 929 N N . VAL A 1 126 ? -13.058 7.644 16.786 1.00 87.81 126 VAL A N 1
ATOM 930 C CA . VAL A 1 126 ? -14.134 6.920 16.088 1.00 87.81 126 VAL A CA 1
ATOM 931 C C . VAL A 1 126 ? -15.395 7.779 15.953 1.00 87.81 126 VAL A C 1
ATOM 933 O O . VAL A 1 126 ? -16.073 7.777 14.924 1.00 87.81 126 VAL A O 1
ATOM 936 N N . GLU A 1 127 ? -15.731 8.536 16.992 1.00 85.31 127 GLU A N 1
ATOM 937 C CA . GLU A 1 127 ? -16.916 9.387 16.989 1.00 85.31 127 GLU A CA 1
ATOM 938 C C . GLU A 1 127 ? -16.703 10.635 16.130 1.00 85.31 127 GLU A C 1
ATOM 940 O O . GLU A 1 127 ? -17.631 11.074 15.446 1.00 85.31 127 GLU A O 1
ATOM 945 N N . LYS A 1 128 ? -15.474 11.169 16.090 1.00 92.19 128 LYS A N 1
ATOM 946 C CA . LYS A 1 128 ? -15.094 12.235 15.152 1.00 92.19 128 LYS A CA 1
ATOM 947 C C . LYS A 1 128 ? -15.246 11.780 13.705 1.00 92.19 128 LYS A C 1
ATOM 949 O O . LYS A 1 128 ? -15.791 12.534 12.900 1.00 92.19 128 LYS A O 1
ATOM 954 N N . GLU A 1 129 ? -14.810 10.565 13.375 1.00 88.19 129 GLU A N 1
ATOM 955 C CA . GLU A 1 129 ? -14.984 9.991 12.036 1.00 88.19 129 GLU A CA 1
ATOM 956 C C . GLU A 1 129 ? -16.463 9.827 11.683 1.00 88.19 129 GLU A C 1
ATOM 958 O O . GLU A 1 129 ? -16.896 10.273 10.619 1.00 88.19 129 GLU A O 1
ATOM 963 N N . ARG A 1 130 ? -17.267 9.290 12.608 1.00 85.44 130 ARG A N 1
ATOM 964 C CA . ARG A 1 130 ? -18.720 9.166 12.423 1.00 85.44 130 ARG A CA 1
ATOM 965 C C . ARG A 1 130 ? -19.384 10.529 12.208 1.00 85.44 130 ARG A C 1
ATOM 967 O O . ARG A 1 130 ? -20.242 10.658 11.335 1.00 85.44 130 ARG A O 1
ATOM 974 N N . LEU A 1 131 ? -19.002 11.554 12.972 1.00 86.38 131 LEU A N 1
ATOM 975 C CA . LEU A 1 131 ? -19.527 12.913 12.812 1.00 86.38 131 LEU A CA 1
ATOM 976 C C . LEU A 1 131 ? -19.093 13.533 11.478 1.00 86.38 131 LEU A C 1
ATOM 978 O O . LEU A 1 131 ? -19.903 14.169 10.803 1.00 86.38 131 LEU A O 1
ATOM 982 N N . ALA A 1 132 ? -17.837 13.333 11.077 1.00 88.19 132 ALA A N 1
ATOM 983 C CA . ALA A 1 132 ? -17.326 13.790 9.790 1.00 88.19 132 ALA A CA 1
ATOM 984 C C . ALA A 1 132 ? -18.086 13.137 8.627 1.00 88.19 132 ALA A C 1
ATOM 986 O O . ALA A 1 132 ? -18.461 13.817 7.669 1.00 88.19 132 ALA A O 1
ATOM 987 N N . GLU A 1 133 ? -18.377 11.842 8.731 1.00 85.81 133 GLU A N 1
ATOM 988 C CA . GLU A 1 133 ? -19.185 11.110 7.763 1.00 85.81 133 GLU A CA 1
ATOM 989 C C . GLU A 1 133 ? -20.627 11.637 7.730 1.00 85.81 133 GLU A C 1
ATOM 991 O O . GLU A 1 133 ? -21.159 11.967 6.668 1.00 85.81 1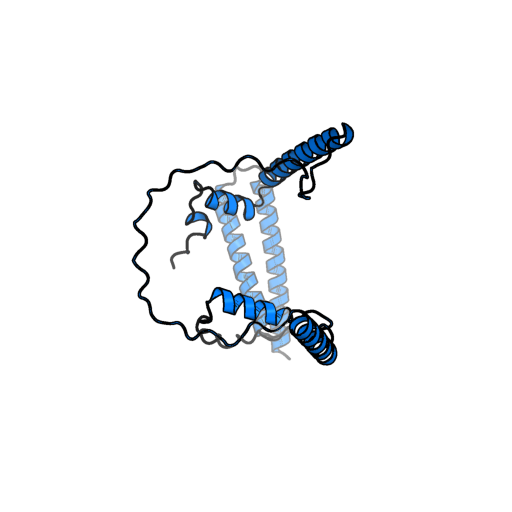33 GLU A O 1
ATOM 996 N N . TRP A 1 134 ? -21.239 11.837 8.894 1.00 84.56 134 TRP A N 1
ATOM 997 C CA . TRP A 1 134 ? -22.586 12.393 9.006 1.00 84.56 134 TRP A CA 1
ATOM 998 C C . TRP A 1 134 ? -22.703 13.797 8.386 1.00 84.56 134 TRP A C 1
ATOM 1000 O O . TRP A 1 134 ? -23.654 14.079 7.648 1.00 84.56 134 TRP A O 1
ATOM 1010 N N . MET A 1 135 ? -21.699 14.652 8.608 1.00 87.56 135 MET A N 1
ATOM 1011 C CA . MET A 1 135 ? -21.586 15.983 8.001 1.00 87.56 135 MET A CA 1
ATOM 1012 C C . MET A 1 135 ? -21.391 15.912 6.486 1.00 87.56 135 MET A C 1
ATOM 1014 O O . MET A 1 135 ? -22.045 16.646 5.740 1.00 87.56 135 MET A O 1
ATOM 1018 N N . ARG A 1 136 ? -20.533 15.001 6.013 1.00 84.38 136 ARG A N 1
ATOM 1019 C CA . ARG A 1 136 ? -20.286 14.772 4.582 1.00 84.38 136 ARG A CA 1
ATOM 1020 C C . ARG A 1 136 ? -21.573 14.416 3.840 1.00 84.38 136 ARG A C 1
ATOM 1022 O O . ARG A 1 136 ? -21.771 14.869 2.714 1.00 84.38 136 ARG A O 1
ATOM 1029 N N . TYR A 1 137 ? -22.455 13.653 4.478 1.00 85.12 137 TYR A N 1
ATOM 1030 C CA . TYR A 1 137 ? -23.701 13.179 3.883 1.00 85.12 137 TYR A CA 1
ATOM 1031 C C . TYR A 1 137 ? -24.943 14.001 4.257 1.00 85.12 137 TYR A C 1
ATOM 1033 O O . TYR A 1 137 ? -26.060 13.585 3.950 1.00 85.12 137 TYR A O 1
ATOM 1041 N N . ARG A 1 138 ? -24.786 15.172 4.895 1.00 84.50 138 ARG A N 1
ATOM 1042 C CA . ARG A 1 138 ? -25.903 16.035 5.340 1.00 84.50 138 ARG A CA 1
ATOM 1043 C C . ARG A 1 138 ? -26.995 15.256 6.091 1.00 84.50 138 ARG A C 1
ATOM 1045 O O . ARG A 1 138 ? -28.186 15.450 5.852 1.00 84.50 138 ARG A O 1
ATOM 1052 N N . GLY A 1 139 ? -26.584 14.327 6.951 1.00 76.75 139 GLY A N 1
ATOM 1053 C CA . GLY A 1 139 ? -27.494 13.486 7.727 1.00 76.75 139 GLY A CA 1
ATOM 1054 C C . GLY A 1 139 ? -28.180 12.349 6.961 1.00 76.75 139 GLY A C 1
ATOM 1055 O O . GLY A 1 139 ? -29.030 11.678 7.539 1.00 76.75 139 GLY A O 1
ATOM 1056 N N . LYS A 1 140 ? -27.813 12.089 5.698 1.00 79.31 140 LYS A N 1
ATOM 1057 C CA . LYS A 1 140 ? -28.280 10.929 4.918 1.00 79.31 140 LYS A CA 1
ATOM 1058 C C . LYS A 1 140 ? -27.114 10.005 4.554 1.00 79.31 140 LYS A C 1
ATOM 1060 O O . LYS A 1 140 ? -26.723 9.973 3.384 1.00 79.31 140 LYS A O 1
ATOM 1065 N N . PRO A 1 141 ? -26.517 9.298 5.533 1.00 73.88 141 PRO A N 1
ATOM 1066 C CA . PRO A 1 141 ? -25.465 8.339 5.235 1.00 73.88 141 PRO A CA 1
ATOM 1067 C C . PRO A 1 141 ? -25.966 7.326 4.193 1.00 73.88 141 PRO A C 1
ATOM 1069 O O . PRO A 1 141 ? -27.133 6.925 4.248 1.00 73.88 141 PRO A O 1
ATOM 1072 N N . PRO A 1 142 ? -25.130 6.962 3.207 1.00 75.81 142 PRO A N 1
ATOM 1073 C CA . PRO A 1 142 ? -25.517 6.032 2.162 1.00 75.81 142 PRO A CA 1
ATOM 1074 C C . PRO A 1 142 ? -25.908 4.701 2.796 1.00 75.81 142 PRO A C 1
ATOM 1076 O O . PRO A 1 142 ? -25.259 4.231 3.731 1.00 75.81 142 PRO A O 1
ATOM 1079 N N . GLU A 1 143 ? -26.977 4.104 2.278 1.00 73.38 143 GLU A N 1
ATOM 1080 C CA . GLU A 1 143 ? -27.451 2.798 2.714 1.00 73.38 143 GLU A CA 1
ATOM 1081 C C . GLU A 1 143 ? -26.293 1.800 2.577 1.00 73.38 143 GLU A C 1
ATOM 1083 O O . GLU A 1 143 ? -25.783 1.561 1.476 1.00 73.38 143 GLU A O 1
ATOM 1088 N N . GLN A 1 144 ? -25.795 1.292 3.710 1.00 65.12 144 GLN A N 1
ATOM 1089 C CA . GLN A 1 144 ? -24.729 0.300 3.700 1.00 65.12 144 GLN A CA 1
ATOM 1090 C C . GLN A 1 144 ? -25.272 -0.927 2.978 1.00 65.12 144 GLN A C 1
ATOM 1092 O O . GLN A 1 144 ? -26.130 -1.638 3.501 1.00 65.12 144 GLN A O 1
ATOM 1097 N N . LYS A 1 145 ? -24.771 -1.178 1.763 1.00 67.69 145 LYS A N 1
ATOM 1098 C CA . LYS A 1 145 ? -25.012 -2.450 1.081 1.00 67.69 145 LYS A CA 1
ATOM 1099 C C . LYS A 1 145 ? -24.643 -3.567 2.060 1.00 67.69 145 LYS A C 1
ATOM 1101 O O . LYS A 1 145 ? -23.604 -3.435 2.717 1.00 67.69 145 LYS A O 1
ATOM 1106 N N . PRO A 1 146 ? -25.464 -4.628 2.178 1.00 69.31 146 PRO A N 1
ATOM 1107 C CA . PRO A 1 146 ? -25.196 -5.711 3.108 1.00 69.31 146 PRO A CA 1
ATOM 1108 C C . PRO A 1 146 ? -23.758 -6.160 2.902 1.00 69.31 146 PRO A C 1
ATOM 1110 O O . PRO A 1 146 ? -23.344 -6.473 1.781 1.00 69.31 146 PRO A O 1
ATOM 1113 N N . ARG A 1 147 ? -22.979 -6.087 3.985 1.00 59.69 147 ARG A N 1
ATOM 1114 C CA . ARG A 1 147 ? -21.586 -6.511 3.981 1.00 59.69 147 ARG A CA 1
ATOM 1115 C C . ARG A 1 147 ? -21.582 -7.931 3.413 1.00 59.69 147 ARG A C 1
ATOM 1117 O O . ARG A 1 147 ? -22.318 -8.763 3.951 1.00 59.69 147 ARG A O 1
ATOM 1124 N N . PRO A 1 148 ? -20.830 -8.215 2.332 1.00 61.88 148 PRO A N 1
ATOM 1125 C CA . PRO A 1 148 ? -20.733 -9.580 1.842 1.00 61.88 148 PRO A CA 1
ATOM 1126 C C . PRO A 1 148 ? -20.335 -10.466 3.028 1.00 61.88 148 PRO A C 1
ATOM 1128 O O . PRO A 1 148 ? -19.568 -9.992 3.882 1.00 61.88 148 PRO A O 1
ATOM 1131 N N . PRO A 1 149 ? -20.891 -11.691 3.134 1.00 57.97 149 PRO A N 1
ATOM 1132 C CA . PRO A 1 149 ? -20.577 -12.586 4.240 1.00 57.97 149 PRO A CA 1
ATOM 1133 C C . PRO A 1 149 ? -19.064 -12.602 4.391 1.00 57.97 149 PRO A C 1
ATOM 1135 O O . PRO A 1 149 ? -18.361 -12.724 3.383 1.00 57.97 149 PRO A O 1
ATOM 1138 N N . SER A 1 150 ? -18.568 -12.354 5.610 1.00 57.72 150 SER A N 1
ATOM 1139 C CA . SER A 1 150 ? -17.129 -12.295 5.839 1.00 57.72 150 SER A CA 1
ATOM 1140 C C . SER A 1 150 ? -16.552 -13.580 5.276 1.00 57.72 150 SER A C 1
ATOM 1142 O O . SER A 1 150 ? -16.863 -14.655 5.789 1.00 57.72 150 SER A O 1
ATOM 1144 N N . GLN A 1 151 ? -15.789 -13.482 4.188 1.00 62.31 151 GLN A N 1
ATOM 1145 C CA . GLN A 1 151 ? -15.073 -14.627 3.663 1.00 62.31 151 GLN A CA 1
ATOM 1146 C C . GLN A 1 151 ? -14.219 -15.103 4.827 1.00 62.31 151 GLN A C 1
ATOM 1148 O O . GLN A 1 151 ? -13.349 -14.363 5.294 1.00 62.31 151 GLN A O 1
ATOM 1153 N N . HIS A 1 152 ? -14.578 -16.257 5.391 1.00 58.19 152 HIS A N 1
ATOM 1154 C CA . HIS A 1 152 ? -13.831 -16.849 6.480 1.00 58.19 152 HIS A CA 1
ATOM 1155 C C . HIS A 1 152 ? -12.411 -16.989 5.962 1.00 58.19 152 HIS A C 1
ATOM 1157 O O . HIS A 1 152 ? -12.152 -17.794 5.068 1.00 58.19 152 HIS A O 1
ATOM 1163 N N . LYS A 1 153 ? -11.510 -16.139 6.463 1.00 67.56 153 LYS A N 1
ATOM 1164 C CA . LYS A 1 153 ? -10.101 -16.274 6.138 1.00 67.56 153 LYS A CA 1
ATOM 1165 C C . LYS A 1 153 ? -9.717 -17.679 6.594 1.00 67.56 153 LYS A C 1
ATOM 1167 O O . LYS A 1 153 ? -10.021 -18.019 7.745 1.00 67.56 153 LYS A O 1
ATOM 1172 N N . PRO A 1 154 ? -9.156 -18.512 5.706 1.00 67.56 154 PRO A N 1
ATOM 1173 C CA . PRO A 1 154 ? -8.737 -19.842 6.099 1.00 67.56 154 PRO A CA 1
ATOM 1174 C C . PRO A 1 154 ? -7.804 -19.706 7.307 1.00 67.56 154 PRO A C 1
ATOM 1176 O O . PRO A 1 154 ? -7.018 -18.762 7.400 1.00 67.56 154 PRO A O 1
ATOM 1179 N N . LYS A 1 155 ? -7.976 -20.589 8.294 1.00 77.50 155 LYS A N 1
ATOM 1180 C CA . LYS A 1 155 ? -7.168 -20.564 9.516 1.00 77.50 155 LYS A CA 1
ATOM 1181 C C . LYS A 1 155 ? -5.693 -20.694 9.129 1.00 77.50 155 LYS A C 1
ATOM 1183 O O . LYS A 1 155 ? -5.381 -21.526 8.278 1.00 77.50 155 LYS A O 1
ATOM 1188 N N . ALA A 1 156 ? -4.831 -19.920 9.788 1.00 73.06 156 ALA A N 1
ATOM 1189 C CA . ALA A 1 156 ? -3.388 -19.973 9.583 1.00 73.06 156 ALA A CA 1
ATOM 1190 C C . ALA A 1 156 ? -2.874 -21.428 9.672 1.00 73.06 156 ALA A C 1
ATOM 1192 O O . ALA A 1 156 ? -3.144 -22.113 10.662 1.00 73.06 156 ALA A O 1
ATOM 1193 N N . GLY A 1 157 ? -2.183 -21.905 8.637 1.00 76.88 157 GLY A N 1
ATOM 1194 C CA . GLY A 1 157 ? -1.666 -23.272 8.506 1.00 76.88 157 GLY A CA 1
ATOM 1195 C C . GLY A 1 157 ? -2.688 -24.316 8.043 1.00 76.88 157 GLY A C 1
ATOM 1196 O O . GLY A 1 157 ? -2.376 -25.507 8.010 1.00 76.88 157 GLY A O 1
ATOM 1197 N N . SER A 1 158 ? -3.912 -23.911 7.692 1.00 85.81 158 SER A N 1
ATOM 1198 C CA . SER A 1 158 ? -4.912 -24.836 7.151 1.00 85.81 158 SER A CA 1
ATOM 1199 C C . SER A 1 158 ? -4.559 -25.278 5.732 1.00 85.81 158 SER A C 1
ATOM 1201 O O . SER A 1 158 ? -3.954 -24.539 4.956 1.00 85.81 158 SER A O 1
ATOM 1203 N N . LYS A 1 159 ? -5.011 -26.479 5.351 1.00 86.88 159 LYS A N 1
ATOM 1204 C CA . LYS A 1 159 ? -4.843 -27.009 3.988 1.00 86.88 159 LYS A CA 1
ATOM 1205 C C . LYS A 1 159 ? -5.330 -26.029 2.913 1.00 86.88 159 LYS A C 1
ATOM 1207 O O . LYS A 1 159 ? -4.678 -25.887 1.888 1.00 86.88 159 LYS A O 1
ATOM 1212 N N . ALA A 1 160 ? -6.452 -25.350 3.156 1.00 87.62 160 ALA A N 1
ATOM 1213 C CA . ALA A 1 160 ? -7.022 -24.388 2.215 1.00 87.62 160 ALA A CA 1
ATOM 1214 C C . ALA A 1 160 ? -6.112 -23.170 1.993 1.00 87.62 160 ALA A C 1
ATOM 1216 O O . ALA A 1 160 ? -5.999 -22.690 0.871 1.00 87.62 160 ALA A O 1
ATOM 1217 N N . GLU A 1 161 ? -5.436 -22.692 3.039 1.00 89.44 161 GLU A N 1
ATOM 1218 C CA . GLU A 1 161 ? -4.469 -21.600 2.912 1.00 89.44 161 GLU A CA 1
ATOM 1219 C C . GLU A 1 161 ? -3.208 -22.050 2.172 1.00 89.44 161 GLU A C 1
ATOM 1221 O O . GLU A 1 161 ? -2.768 -21.368 1.252 1.00 89.44 161 GLU A O 1
ATOM 1226 N N . LEU A 1 162 ? -2.660 -23.220 2.522 1.00 91.75 162 LEU A N 1
ATOM 1227 C CA . LEU A 1 162 ? -1.480 -23.770 1.848 1.00 91.75 162 LEU A CA 1
ATOM 1228 C C . LEU A 1 162 ? -1.746 -24.025 0.359 1.00 91.75 162 LEU A C 1
ATOM 1230 O O . LEU A 1 162 ? -0.890 -23.725 -0.469 1.00 91.75 162 LEU A O 1
ATOM 1234 N N . GLN A 1 163 ? -2.938 -24.524 0.015 1.00 90.94 163 GLN A N 1
ATOM 1235 C CA . GLN A 1 163 ? -3.361 -24.683 -1.375 1.00 90.94 163 GLN A CA 1
ATOM 1236 C C . GLN A 1 163 ? -3.504 -23.326 -2.075 1.00 90.94 163 GLN A C 1
ATOM 1238 O O . GLN A 1 163 ? -3.030 -23.173 -3.192 1.00 90.94 163 GLN A O 1
ATOM 1243 N N . GLY A 1 164 ? -4.078 -22.321 -1.406 1.00 91.75 164 GLY A N 1
ATOM 1244 C CA . GLY A 1 164 ? -4.165 -20.968 -1.958 1.00 91.75 164 GLY A CA 1
ATOM 1245 C C . GLY A 1 164 ? -2.791 -20.352 -2.243 1.00 91.75 164 GLY A C 1
ATOM 1246 O O . GLY A 1 164 ? -2.594 -19.756 -3.298 1.00 91.75 164 GLY A O 1
ATOM 1247 N N . LEU A 1 165 ? -1.821 -20.545 -1.342 1.00 93.19 165 LEU A N 1
ATOM 1248 C CA . LEU A 1 165 ? -0.431 -20.127 -1.557 1.00 93.19 165 LEU A CA 1
ATOM 1249 C C . LEU A 1 165 ? 0.223 -20.896 -2.711 1.00 93.19 165 LEU A C 1
ATOM 1251 O O . LEU A 1 165 ? 0.961 -20.309 -3.497 1.00 93.19 165 LEU A O 1
ATOM 1255 N N . PHE A 1 166 ? -0.058 -22.194 -2.835 1.00 95.50 166 PHE A N 1
ATOM 1256 C CA . PHE A 1 166 ? 0.437 -23.013 -3.938 1.00 95.50 166 PHE A CA 1
ATOM 1257 C C . PHE A 1 166 ? -0.078 -22.497 -5.287 1.00 95.50 166 PHE A C 1
ATOM 1259 O O . PHE A 1 166 ? 0.717 -22.228 -6.186 1.00 95.50 166 PHE A O 1
ATOM 1266 N N . ASP A 1 167 ? -1.390 -22.287 -5.403 1.00 95.06 167 ASP A N 1
ATOM 1267 C CA . ASP A 1 167 ? -2.027 -21.792 -6.624 1.00 95.06 167 ASP A CA 1
ATOM 1268 C C . ASP A 1 167 ? -1.507 -20.390 -6.986 1.00 95.06 167 ASP A C 1
ATOM 1270 O O . ASP A 1 167 ? -1.231 -20.103 -8.152 1.00 95.06 167 ASP A O 1
ATOM 1274 N N . GLN A 1 168 ? -1.287 -19.533 -5.983 1.00 96.50 168 GLN A N 1
ATOM 1275 C CA . GLN A 1 168 ? -0.690 -18.214 -6.177 1.00 96.50 168 GLN A CA 1
ATOM 1276 C C . GLN A 1 168 ? 0.736 -18.296 -6.742 1.00 96.50 168 GLN A C 1
ATOM 1278 O O . GLN A 1 168 ? 1.065 -17.562 -7.673 1.00 96.50 168 GLN A O 1
ATOM 1283 N N . ILE A 1 169 ? 1.577 -19.195 -6.221 1.00 96.44 169 ILE A N 1
ATOM 1284 C CA . ILE A 1 169 ? 2.946 -19.377 -6.724 1.00 96.44 169 ILE A CA 1
ATOM 1285 C C . ILE A 1 169 ? 2.940 -19.923 -8.156 1.00 96.44 169 ILE A C 1
ATOM 1287 O O . ILE A 1 169 ? 3.766 -19.502 -8.964 1.00 96.44 169 ILE A O 1
ATOM 1291 N N . VAL A 1 170 ? 2.007 -20.817 -8.505 1.00 97.12 170 VAL A N 1
ATOM 1292 C CA . VAL A 1 170 ? 1.855 -21.312 -9.885 1.00 97.12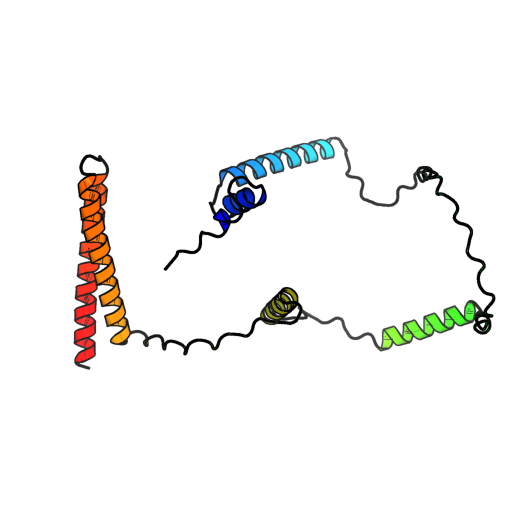 170 VAL A CA 1
ATOM 1293 C C . VAL A 1 170 ? 1.553 -20.162 -10.846 1.00 97.12 170 VAL A C 1
ATOM 1295 O O . VAL A 1 170 ? 2.182 -20.068 -11.900 1.00 97.12 170 VAL A O 1
ATOM 1298 N N . ILE A 1 171 ? 0.639 -19.263 -10.471 1.00 97.12 171 ILE A N 1
ATOM 1299 C CA . ILE A 1 171 ? 0.329 -18.064 -11.262 1.00 97.12 171 ILE A CA 1
ATOM 1300 C C . ILE A 1 171 ? 1.585 -17.200 -11.424 1.00 97.12 171 ILE A C 1
ATOM 1302 O O . ILE A 1 171 ? 1.948 -16.863 -12.547 1.00 97.12 171 ILE A O 1
ATOM 1306 N N . GLU A 1 172 ? 2.301 -16.924 -10.333 1.00 97.50 172 GLU A N 1
ATOM 1307 C CA . GLU A 1 172 ? 3.516 -16.098 -10.341 1.00 97.50 172 GLU A CA 1
ATOM 1308 C C . GLU A 1 172 ? 4.629 -16.697 -11.227 1.00 97.50 172 GLU A C 1
ATOM 1310 O O . GLU A 1 172 ? 5.343 -15.976 -11.929 1.00 97.50 172 GLU A O 1
ATOM 1315 N N . VAL A 1 173 ? 4.789 -18.025 -11.228 1.00 97.88 173 VAL A N 1
ATOM 1316 C CA . VAL A 1 173 ? 5.742 -18.721 -12.106 1.00 97.88 173 VAL A CA 1
ATOM 1317 C C . VAL A 1 173 ? 5.334 -18.585 -13.572 1.00 97.88 173 VAL A C 1
ATOM 1319 O O . VAL A 1 173 ? 6.191 -18.274 -14.399 1.00 97.88 173 VAL A O 1
ATOM 1322 N N . ASN A 1 174 ? 4.051 -18.768 -13.891 1.00 97.50 174 ASN A N 1
ATOM 1323 C CA . ASN A 1 174 ? 3.545 -18.634 -15.258 1.00 97.50 174 ASN A CA 1
ATOM 1324 C C . ASN A 1 174 ? 3.706 -17.198 -15.780 1.00 97.50 174 ASN A C 1
ATOM 1326 O O . ASN A 1 174 ? 4.174 -17.000 -16.897 1.00 97.50 174 ASN A O 1
ATOM 1330 N N . GLU A 1 175 ? 3.401 -16.192 -14.958 1.00 97.56 175 GLU A N 1
ATOM 1331 C CA . GLU A 1 175 ? 3.599 -14.778 -15.299 1.00 97.56 175 GLU A CA 1
ATOM 1332 C C . GLU A 1 175 ? 5.072 -14.461 -15.586 1.00 97.56 175 GLU A C 1
ATOM 1334 O O . GLU A 1 175 ? 5.388 -13.769 -16.553 1.00 97.56 175 GLU A O 1
ATOM 1339 N N . ARG A 1 176 ? 6.004 -15.003 -14.790 1.00 97.06 176 ARG A N 1
ATOM 1340 C CA . ARG A 1 176 ? 7.443 -14.815 -15.033 1.00 97.06 176 ARG A CA 1
ATOM 1341 C C . ARG A 1 176 ? 7.952 -15.563 -16.260 1.00 97.06 176 ARG A C 1
ATOM 1343 O O . ARG A 1 176 ? 8.870 -15.075 -16.918 1.00 97.06 176 ARG A O 1
ATOM 1350 N N . GLN A 1 177 ? 7.395 -16.733 -16.566 1.00 96.50 177 GLN A N 1
ATOM 1351 C CA . GLN A 1 177 ? 7.700 -17.446 -17.807 1.00 96.50 177 GLN A CA 1
ATOM 1352 C C . GLN A 1 177 ? 7.230 -16.637 -19.015 1.00 96.50 177 GLN A C 1
ATOM 1354 O O . GLN A 1 177 ? 8.032 -16.395 -19.913 1.00 96.50 177 GLN A O 1
ATOM 1359 N N . GLN A 1 178 ? 6.003 -16.114 -18.972 1.00 96.12 178 GLN A N 1
ATOM 1360 C CA . GLN A 1 178 ? 5.490 -15.219 -20.007 1.00 96.12 178 GLN A CA 1
ATOM 1361 C C . GLN A 1 178 ? 6.374 -13.977 -20.156 1.00 96.12 178 GLN A C 1
ATOM 1363 O O . GLN A 1 178 ? 6.751 -13.607 -21.261 1.00 96.12 178 GLN A O 1
ATOM 1368 N N . TYR A 1 179 ? 6.796 -13.377 -19.042 1.00 95.69 179 TYR A N 1
ATOM 1369 C CA . TYR A 1 179 ? 7.700 -12.231 -19.071 1.00 95.69 179 TYR A CA 1
ATOM 1370 C C . TYR A 1 179 ? 9.044 -12.548 -19.747 1.00 95.69 179 TYR A C 1
ATOM 1372 O O . TYR A 1 179 ? 9.589 -11.694 -20.443 1.00 95.69 179 TYR A O 1
ATOM 1380 N N . LEU A 1 180 ? 9.586 -13.761 -19.580 1.00 94.62 180 LEU A N 1
ATOM 1381 C CA . LEU A 1 180 ? 10.796 -14.192 -20.292 1.00 94.62 180 LEU A CA 1
ATOM 1382 C C . LEU A 1 180 ? 10.563 -14.354 -21.797 1.00 94.62 180 LEU A C 1
ATOM 1384 O O . LEU A 1 180 ? 11.456 -14.023 -22.578 1.00 94.62 180 LEU A O 1
ATOM 1388 N N . GLU A 1 181 ? 9.396 -14.852 -22.200 1.00 93.38 181 GLU A N 1
ATOM 1389 C CA . GLU A 1 181 ? 9.008 -14.956 -23.610 1.00 93.38 181 GLU A CA 1
ATOM 1390 C C . GLU A 1 181 ? 8.870 -13.570 -24.245 1.00 93.38 181 GLU A C 1
ATOM 1392 O O . GLU A 1 181 ? 9.450 -13.310 -25.300 1.00 93.38 181 GLU A O 1
ATOM 1397 N N . ASP A 1 182 ? 8.201 -12.647 -23.557 1.00 92.38 182 ASP A N 1
ATOM 1398 C CA . ASP A 1 182 ? 8.041 -11.264 -24.004 1.00 92.38 182 ASP A CA 1
ATOM 1399 C C . ASP A 1 182 ? 9.404 -10.554 -24.094 1.00 92.38 182 ASP A C 1
ATOM 1401 O O . ASP A 1 182 ? 9.694 -9.835 -25.055 1.00 92.38 182 ASP A O 1
ATOM 1405 N N . LEU A 1 183 ? 10.293 -10.806 -23.124 1.00 90.00 183 LEU A N 1
ATOM 1406 C CA . LEU A 1 183 ? 11.666 -10.297 -23.115 1.00 90.00 183 LEU A CA 1
ATOM 1407 C C . LEU A 1 183 ? 12.515 -10.849 -24.259 1.00 90.00 183 LEU A C 1
ATOM 1409 O O . LEU A 1 183 ? 13.417 -10.145 -24.721 1.00 90.00 183 LEU A O 1
ATOM 1413 N N . ALA A 1 184 ? 12.273 -12.080 -24.718 1.00 85.75 184 ALA A N 1
ATOM 1414 C CA . ALA A 1 184 ? 13.045 -12.692 -25.799 1.00 85.75 184 ALA A CA 1
ATOM 1415 C C . ALA A 1 184 ? 12.939 -11.889 -27.108 1.00 85.75 184 ALA A C 1
ATOM 1417 O O . ALA A 1 184 ? 13.904 -11.837 -27.874 1.00 85.75 184 ALA A O 1
ATOM 1418 N N . GLY A 1 185 ? 11.830 -11.169 -27.322 1.00 83.94 185 GLY A N 1
ATOM 1419 C CA . GLY A 1 185 ? 11.679 -10.210 -28.424 1.00 83.94 185 GLY A CA 1
ATOM 1420 C C . GLY A 1 185 ? 12.647 -9.016 -28.363 1.00 83.94 185 GLY A C 1
ATOM 1421 O O . GLY A 1 185 ? 12.893 -8.368 -29.377 1.00 83.94 185 GLY A O 1
ATOM 1422 N N . PHE A 1 186 ? 13.254 -8.757 -27.200 1.00 82.94 186 PHE A N 1
ATOM 1423 C CA . PHE A 1 186 ? 14.202 -7.667 -26.942 1.00 82.94 186 PHE A CA 1
ATOM 1424 C C . PHE A 1 186 ? 15.634 -8.165 -26.673 1.00 82.94 186 PHE A C 1
ATOM 1426 O O . PHE A 1 186 ? 16.443 -7.446 -26.078 1.00 82.94 186 PHE A O 1
ATOM 1433 N N . ALA A 1 187 ? 15.976 -9.374 -27.138 1.00 76.44 187 ALA A N 1
ATOM 1434 C CA . ALA A 1 187 ? 17.255 -10.049 -26.878 1.00 76.44 187 ALA A CA 1
ATOM 1435 C C . ALA A 1 187 ? 18.523 -9.255 -27.265 1.00 76.44 187 ALA A C 1
ATOM 1437 O O . ALA A 1 187 ? 19.620 -9.590 -26.821 1.00 76.44 187 ALA A O 1
ATOM 1438 N N . SER A 1 188 ? 18.396 -8.197 -28.073 1.00 78.38 188 SER A N 1
ATOM 1439 C CA . SER A 1 188 ? 19.502 -7.311 -28.464 1.00 78.38 188 SER A CA 1
ATOM 1440 C C . SER A 1 188 ? 19.888 -6.270 -27.402 1.00 78.38 188 SER A C 1
ATOM 1442 O O . SER A 1 188 ? 20.902 -5.590 -27.562 1.00 78.38 188 SER A O 1
ATOM 1444 N N . SER A 1 189 ? 19.104 -6.109 -26.330 1.00 82.25 189 SER A N 1
ATOM 1445 C CA . SER A 1 189 ? 19.423 -5.165 -25.253 1.00 82.25 189 SER A CA 1
ATOM 1446 C C . SER A 1 189 ? 20.603 -5.655 -24.406 1.00 82.25 189 SER A C 1
ATOM 1448 O O . SER A 1 189 ? 20.669 -6.825 -24.033 1.00 82.25 189 SER A O 1
ATOM 1450 N N . LYS A 1 190 ? 21.520 -4.750 -24.033 1.00 81.00 190 LYS A N 1
ATOM 1451 C CA . LYS A 1 190 ? 22.649 -5.065 -23.133 1.00 81.00 190 LYS A CA 1
ATOM 1452 C C . LYS A 1 190 ? 22.187 -5.580 -21.766 1.00 81.00 190 LYS A C 1
ATOM 1454 O O . LYS A 1 190 ? 22.858 -6.424 -21.178 1.00 81.00 190 LYS A O 1
ATOM 1459 N N . ASP A 1 191 ? 21.022 -5.129 -21.310 1.00 84.69 191 ASP A N 1
ATOM 1460 C CA . ASP A 1 191 ? 20.473 -5.497 -20.003 1.00 84.69 191 ASP A CA 1
ATOM 1461 C C . ASP A 1 191 ? 19.665 -6.801 -20.047 1.00 84.69 191 ASP A C 1
ATOM 1463 O O . ASP A 1 191 ? 19.368 -7.379 -19.000 1.00 84.69 191 ASP A O 1
ATOM 1467 N N . TYR A 1 192 ? 19.356 -7.314 -21.246 1.00 90.19 192 TYR A N 1
ATOM 1468 C CA . TYR A 1 192 ? 18.544 -8.519 -21.431 1.00 90.19 192 TYR A CA 1
ATOM 1469 C C . TYR A 1 192 ? 19.109 -9.707 -20.655 1.00 90.19 192 TYR A C 1
ATOM 1471 O O . TYR A 1 192 ? 18.382 -10.369 -19.923 1.00 90.19 192 TYR A O 1
ATOM 1479 N N . GLN A 1 193 ? 20.416 -9.958 -20.769 1.00 88.69 193 GLN A N 1
ATOM 1480 C CA . GLN A 1 193 ? 21.046 -11.110 -20.121 1.00 88.69 193 GLN A CA 1
ATOM 1481 C C . GLN A 1 193 ? 20.984 -11.013 -18.595 1.00 88.69 193 GLN A C 1
ATOM 1483 O O . GLN A 1 193 ? 20.698 -12.006 -17.928 1.00 88.69 193 GLN A O 1
ATOM 1488 N N . ALA A 1 194 ? 21.208 -9.821 -18.036 1.00 91.38 194 ALA A N 1
ATOM 1489 C CA . ALA A 1 194 ? 21.139 -9.605 -16.596 1.00 91.38 194 ALA A CA 1
ATOM 1490 C C . ALA A 1 194 ? 19.711 -9.822 -16.072 1.00 91.38 194 ALA A C 1
ATOM 1492 O O . ALA A 1 194 ? 19.514 -10.587 -15.128 1.00 91.38 194 ALA A O 1
ATOM 1493 N N . VAL A 1 195 ? 18.716 -9.222 -16.733 1.00 93.31 195 VAL A N 1
ATOM 1494 C CA . VAL A 1 195 ? 17.303 -9.334 -16.346 1.00 93.31 195 VAL A CA 1
ATOM 1495 C C . VAL A 1 195 ? 16.784 -10.761 -16.543 1.00 93.31 195 VAL A C 1
ATOM 1497 O O . VAL A 1 195 ? 16.194 -11.320 -15.626 1.00 93.31 195 VAL A O 1
ATOM 1500 N N . SER A 1 196 ? 17.063 -11.400 -17.683 1.00 94.31 196 SER A N 1
ATOM 1501 C CA . SER A 1 196 ? 16.680 -12.796 -17.949 1.00 94.31 196 SER A CA 1
ATOM 1502 C C . SER A 1 196 ? 17.261 -13.742 -16.897 1.00 94.31 196 SER A C 1
ATOM 1504 O O . SER A 1 196 ? 16.558 -14.609 -16.382 1.00 94.31 196 SER A O 1
ATOM 1506 N N . ASN A 1 197 ? 18.539 -13.582 -16.543 1.00 93.94 197 ASN A N 1
ATOM 1507 C CA . ASN A 1 197 ? 19.165 -14.430 -15.530 1.00 93.94 197 ASN A CA 1
ATOM 1508 C C . ASN A 1 197 ? 18.575 -14.197 -14.137 1.00 93.94 197 ASN A C 1
ATOM 1510 O O . ASN A 1 197 ? 18.420 -15.162 -13.391 1.00 93.94 197 ASN A O 1
ATOM 1514 N N . GLN A 1 198 ? 18.214 -12.956 -13.802 1.00 96.19 198 GLN A N 1
ATOM 1515 C CA . GLN A 1 198 ? 17.523 -12.656 -12.551 1.00 96.19 198 GLN A CA 1
ATOM 1516 C C . GLN A 1 198 ? 16.147 -13.327 -12.502 1.00 96.19 198 GLN A C 1
ATOM 1518 O O . GLN A 1 198 ? 15.872 -14.083 -11.578 1.00 96.19 198 GLN A O 1
ATOM 1523 N N . VAL A 1 199 ? 15.320 -13.146 -13.533 1.00 96.38 199 VAL A N 1
ATOM 1524 C CA . VAL A 1 199 ? 13.972 -13.736 -13.589 1.00 96.38 199 VAL A CA 1
ATOM 1525 C C . VAL A 1 199 ? 14.029 -15.266 -13.552 1.00 96.38 199 VAL A C 1
ATOM 1527 O O . VAL A 1 199 ? 13.211 -15.901 -12.892 1.00 96.38 199 VAL A O 1
ATOM 1530 N N . LYS A 1 200 ? 15.024 -15.884 -14.202 1.00 96.50 200 LYS A N 1
ATOM 1531 C CA . LYS A 1 200 ? 15.241 -17.338 -14.125 1.00 96.50 200 LYS A CA 1
ATOM 1532 C C . LYS A 1 200 ? 15.561 -17.812 -12.707 1.00 96.50 200 LYS A C 1
ATOM 1534 O O . LYS A 1 200 ? 15.095 -18.885 -12.329 1.00 96.50 200 LYS A O 1
ATOM 1539 N N . ARG A 1 201 ? 16.330 -17.043 -11.928 1.00 97.75 201 ARG A N 1
ATOM 1540 C CA . ARG A 1 201 ? 16.582 -17.347 -10.509 1.00 97.75 201 ARG A CA 1
ATOM 1541 C C . ARG A 1 201 ? 15.303 -17.221 -9.692 1.00 97.75 201 ARG A C 1
ATOM 1543 O O . ARG A 1 201 ? 14.967 -18.159 -8.981 1.00 97.75 201 ARG A O 1
ATOM 1550 N N . ASP A 1 202 ? 14.540 -16.149 -9.891 1.00 97.50 202 ASP A N 1
ATOM 1551 C CA . ASP A 1 202 ? 13.266 -15.953 -9.192 1.00 97.50 202 ASP A CA 1
ATOM 1552 C C . ASP A 1 202 ? 12.287 -17.112 -9.473 1.00 97.50 202 ASP A C 1
ATOM 1554 O O . ASP A 1 202 ? 11.629 -17.614 -8.562 1.00 97.50 202 ASP A O 1
ATOM 1558 N N . ILE A 1 203 ? 12.219 -17.598 -10.722 1.00 97.56 203 ILE A N 1
ATOM 1559 C CA . ILE A 1 203 ? 11.435 -18.794 -11.081 1.00 97.56 203 ILE A CA 1
ATOM 1560 C C . ILE A 1 203 ? 11.934 -20.025 -10.316 1.00 97.56 203 ILE A C 1
ATOM 1562 O O . ILE A 1 203 ? 11.123 -20.783 -9.787 1.00 97.56 203 ILE A O 1
ATOM 1566 N N . GLN A 1 204 ? 13.249 -20.248 -10.250 1.00 97.75 204 GLN A N 1
ATOM 1567 C CA . GLN A 1 204 ? 13.816 -21.389 -9.525 1.00 97.75 204 GLN A CA 1
ATOM 1568 C C . GLN A 1 204 ? 13.480 -21.339 -8.033 1.00 97.75 204 GLN A C 1
ATOM 1570 O O . GLN A 1 204 ? 13.065 -22.360 -7.482 1.00 97.75 204 GLN A O 1
ATOM 1575 N N . ASP A 1 205 ? 13.597 -20.170 -7.406 1.00 97.56 205 ASP A N 1
ATOM 1576 C CA . ASP A 1 205 ? 13.266 -19.969 -5.995 1.00 97.56 205 ASP A CA 1
ATOM 1577 C C . ASP A 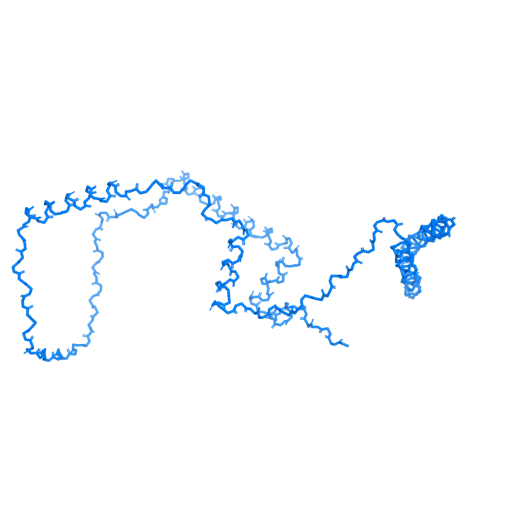1 205 ? 11.780 -20.255 -5.738 1.00 97.56 205 ASP A C 1
ATOM 1579 O O . ASP A 1 205 ? 11.436 -21.020 -4.835 1.00 97.56 205 ASP A O 1
ATOM 1583 N N . ARG A 1 206 ? 10.887 -19.767 -6.608 1.00 97.38 206 ARG A N 1
ATOM 1584 C CA . ARG A 1 206 ? 9.450 -20.068 -6.516 1.00 97.38 206 ARG A CA 1
ATOM 1585 C C . ARG A 1 206 ? 9.111 -21.533 -6.732 1.00 97.38 206 ARG A C 1
ATOM 1587 O O . ARG A 1 206 ? 8.267 -22.075 -6.023 1.00 97.38 206 ARG A O 1
ATOM 1594 N N . VAL A 1 207 ? 9.790 -22.212 -7.651 1.00 97.56 207 VAL A N 1
ATOM 1595 C CA . VAL A 1 207 ? 9.624 -23.660 -7.833 1.00 97.56 207 VAL A CA 1
ATOM 1596 C C . VAL A 1 207 ? 10.097 -24.428 -6.592 1.00 97.56 207 VAL A C 1
ATOM 1598 O O . VAL A 1 207 ? 9.501 -25.449 -6.244 1.00 97.56 207 VAL A O 1
ATOM 1601 N N . GLN A 1 208 ? 11.135 -23.958 -5.893 1.00 97.69 208 GLN A N 1
ATOM 1602 C CA . GLN A 1 208 ? 11.539 -24.547 -4.612 1.00 97.69 208 GLN A CA 1
ATOM 1603 C C . GLN A 1 208 ? 10.488 -24.318 -3.521 1.00 97.69 208 GLN A C 1
ATOM 1605 O O . GLN A 1 208 ? 10.151 -25.267 -2.811 1.00 97.69 208 GLN A O 1
ATOM 1610 N N . ASP A 1 209 ? 9.930 -23.112 -3.415 1.00 95.81 209 ASP A N 1
ATOM 1611 C CA . ASP A 1 209 ? 8.845 -22.811 -2.475 1.00 95.81 209 ASP A CA 1
ATOM 1612 C C . ASP A 1 209 ? 7.608 -23.679 -2.747 1.00 95.81 209 ASP A C 1
ATOM 1614 O O . ASP A 1 209 ? 7.047 -24.270 -1.824 1.00 95.81 209 ASP A O 1
ATOM 1618 N N . MET A 1 210 ? 7.245 -23.859 -4.018 1.00 96.31 210 MET A N 1
ATOM 1619 C CA . MET A 1 210 ? 6.154 -24.738 -4.444 1.00 96.31 210 MET A CA 1
ATOM 1620 C C . MET A 1 210 ? 6.382 -26.194 -4.007 1.00 96.31 210 MET A C 1
ATOM 1622 O O . MET A 1 210 ? 5.468 -26.836 -3.490 1.00 96.31 210 MET A O 1
ATOM 1626 N N . LYS A 1 211 ? 7.611 -26.715 -4.141 1.00 96.00 211 LYS A N 1
ATOM 1627 C CA . LYS A 1 211 ? 7.970 -28.061 -3.650 1.00 96.00 211 LYS A CA 1
ATOM 1628 C C . LYS A 1 211 ? 7.854 -28.173 -2.129 1.00 96.00 211 LYS A C 1
ATOM 1630 O O . LYS A 1 211 ? 7.408 -29.204 -1.632 1.00 96.00 211 LYS A O 1
ATOM 1635 N N . ARG A 1 212 ? 8.246 -27.132 -1.386 1.00 95.81 212 ARG A N 1
ATOM 1636 C CA . ARG A 1 212 ? 8.101 -27.091 0.080 1.00 95.81 212 ARG A CA 1
ATOM 1637 C C . ARG A 1 212 ? 6.627 -27.081 0.487 1.00 95.81 212 ARG A C 1
ATOM 1639 O O . ARG A 1 212 ? 6.244 -27.838 1.374 1.00 95.81 212 ARG A O 1
ATOM 1646 N N . LEU A 1 213 ? 5.794 -26.278 -0.178 1.00 94.38 213 LEU A N 1
ATOM 1647 C CA . LEU A 1 213 ? 4.352 -26.241 0.076 1.00 94.38 213 LEU A CA 1
ATOM 1648 C C . LEU A 1 213 ? 3.677 -27.578 -0.238 1.00 94.38 213 LEU A C 1
ATOM 1650 O O . LEU A 1 213 ? 2.883 -28.043 0.571 1.00 94.38 213 LEU A O 1
ATOM 1654 N N . ASP A 1 214 ? 4.026 -28.237 -1.344 1.00 94.06 214 ASP A N 1
ATOM 1655 C CA . ASP A 1 214 ? 3.501 -29.569 -1.680 1.00 94.06 214 ASP A CA 1
ATOM 1656 C C . ASP A 1 214 ? 3.820 -30.606 -0.587 1.00 94.06 214 ASP A C 1
ATOM 1658 O O . ASP A 1 214 ? 2.949 -31.374 -0.173 1.00 94.06 214 ASP A O 1
ATOM 1662 N N . GLN A 1 215 ? 5.042 -30.584 -0.043 1.00 94.62 215 GLN A N 1
ATOM 1663 C CA . GLN A 1 215 ? 5.417 -31.438 1.091 1.00 94.62 215 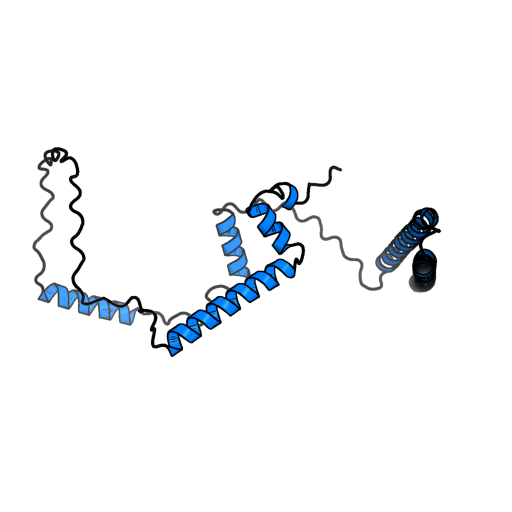GLN A CA 1
ATOM 1664 C C . GLN A 1 215 ? 4.575 -31.139 2.339 1.00 94.62 215 GLN A C 1
ATOM 1666 O O . GLN A 1 215 ? 4.095 -32.070 2.988 1.00 94.62 215 GLN A O 1
ATOM 1671 N N . LEU A 1 216 ? 4.348 -29.860 2.655 1.00 92.38 216 LEU A N 1
ATOM 1672 C CA . LEU A 1 216 ? 3.521 -29.449 3.794 1.00 92.38 216 LEU A CA 1
ATOM 1673 C C . LEU A 1 216 ? 2.049 -29.841 3.616 1.00 92.38 216 LEU A C 1
ATOM 1675 O O . LEU A 1 216 ? 1.429 -30.324 4.561 1.00 92.38 216 LEU A O 1
ATOM 1679 N N . ILE A 1 217 ? 1.493 -29.684 2.412 1.00 91.31 217 ILE A N 1
ATOM 1680 C CA . ILE A 1 217 ? 0.116 -30.079 2.090 1.00 91.31 217 ILE A CA 1
ATOM 1681 C C . ILE A 1 217 ? -0.054 -31.592 2.252 1.00 91.31 217 ILE A C 1
ATOM 1683 O O . ILE A 1 217 ? -1.039 -32.032 2.846 1.00 91.31 217 ILE A O 1
ATOM 1687 N N . LYS A 1 218 ? 0.910 -32.387 1.767 1.00 90.75 218 LYS A N 1
ATOM 1688 C CA . LYS A 1 218 ? 0.910 -33.851 1.915 1.00 90.75 218 LYS A CA 1
ATOM 1689 C C . LYS A 1 218 ? 1.013 -34.280 3.377 1.00 90.75 218 LYS A C 1
ATOM 1691 O O . LYS A 1 218 ? 0.255 -35.154 3.791 1.00 90.75 218 LYS A O 1
ATOM 1696 N N . ALA A 1 219 ? 1.884 -33.645 4.161 1.00 89.19 219 ALA A N 1
ATOM 1697 C CA . ALA A 1 219 ? 2.029 -33.926 5.589 1.00 89.19 219 ALA A CA 1
ATOM 1698 C C . ALA A 1 219 ? 0.737 -33.625 6.372 1.00 89.19 219 ALA A C 1
ATOM 1700 O O . ALA A 1 219 ? 0.278 -34.460 7.145 1.00 89.19 219 ALA A O 1
ATOM 1701 N N . ASN A 1 220 ? 0.087 -32.488 6.097 1.00 83.00 220 ASN A N 1
ATOM 1702 C CA . ASN A 1 220 ? -1.208 -32.123 6.690 1.00 83.00 220 ASN A CA 1
ATOM 1703 C C . ASN A 1 220 ? -2.378 -33.012 6.227 1.00 83.00 220 ASN A C 1
ATOM 1705 O O . ASN A 1 220 ? -3.479 -32.881 6.751 1.00 83.00 220 ASN A O 1
ATOM 1709 N N . HIS A 1 221 ? -2.187 -33.862 5.213 1.00 73.56 221 HIS A N 1
ATOM 1710 C CA . HIS A 1 221 ? -3.216 -34.790 4.741 1.00 73.56 221 HIS A CA 1
ATOM 1711 C C . HIS A 1 221 ? -3.150 -36.163 5.426 1.00 73.56 221 HIS A C 1
ATOM 1713 O O . HIS A 1 221 ? -4.096 -36.935 5.304 1.00 73.56 221 HIS A O 1
ATOM 1719 N N . GLN A 1 222 ? -2.044 -36.470 6.112 1.00 61.00 222 GLN A N 1
ATOM 1720 C CA . GLN A 1 222 ? -1.839 -37.727 6.842 1.00 61.00 222 GLN A CA 1
ATOM 1721 C C . GLN A 1 222 ? -2.076 -37.602 8.357 1.00 61.00 222 GLN A C 1
ATOM 1723 O O . GLN A 1 222 ? -2.106 -38.625 9.038 1.00 61.00 222 GLN A O 1
ATOM 1728 N N . ALA A 1 223 ? -2.223 -36.374 8.865 1.00 55.62 223 ALA A N 1
ATOM 1729 C CA . ALA A 1 223 ? -2.579 -36.060 10.249 1.00 55.62 223 ALA A CA 1
ATOM 1730 C C . ALA A 1 223 ? -4.094 -35.863 10.393 1.00 55.62 223 ALA A C 1
ATOM 1732 O O . ALA A 1 223 ? -4.631 -36.268 11.447 1.00 55.62 223 ALA A O 1
#

Secondary structure (DSSP, 8-state):
-PPPPPHHHHT-TTSHHHHHHHHHHTT-HHHHHHHHHHHHHHHHHHHHHHHTT-----S----S-PPPPP------PPPP----------S-PPPHHHHHHHHHHHHHHHHHT-PPPP-S-SS-HHHHHHHHHHHHTTT-----PPPPP---PPPTT-HHHHHHHHHHHHHHHHHHHHHHHHHHTTTTSTTHHHHHHHHHHHHHHHHHHHHHHHHHHHHHHH-

pLDDT: mean 78.35, std 14.09, range [40.56, 97.88]